Protein AF-A0A6I2FZ65-F1 (afdb_monomer)

Secondary structure (DSSP, 8-state):
-EEEEEEGGGTEEEEEEHHHHHHHHHHHHHHHGGG--SHHHHHHHHIIIIITTTTTTS----BGGGS---S-HHHHHHHHHHHHHHHTTTTGGG-SSPPP-HHHHHHHHHHHHH------TT-TT--TTSPPPGGGGPBPTTT-SB--TT--TTT-TTTS-TT--EEEEEEEEEEETTEEEEEEEEEE-HHHHHHHH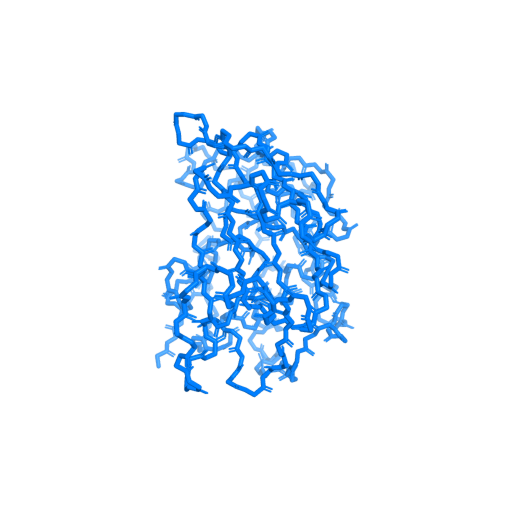HHTT----TT-S--EEEEPGGGHHHHHHHHTS---TTSEEEEEEEE-

Foldseek 3Di:
DAEWEAAVVVPDIFTDRLLLQLLVLLLLLLLQLVPQDALLSLLVSLCSFPPSDDVCVRHDHYYPQLRQDQPPPVNLVSSLSSLVCSLVVRQVVLAPDDRDDVVSSVVVSVVSVPHDHDHDDPRPSDHSNDHDQVQQSDADPRRRGGLHPPGGSRFDCSNGDPPFDKFKKKKWWDDDPNRTNDIDIDTDHPVLLVVLCVVVVPDDPVPDLWDKDWDALVCQVVSCVSRVHDHDSNTGIIMIMTGD

Mean predicted aligned error: 5.51 Å

Structure (mmCIF, N/CA/C/O backbone):
data_AF-A0A6I2FZ65-F1
#
_entry.id   AF-A0A6I2FZ65-F1
#
loop_
_atom_site.group_PDB
_atom_site.id
_atom_site.type_symbol
_atom_site.label_atom_id
_atom_site.label_alt_id
_atom_site.label_comp_id
_atom_site.label_asym_id
_atom_site.label_entity_id
_atom_site.label_seq_id
_atom_site.pdbx_PDB_ins_code
_atom_site.Cartn_x
_atom_site.Cartn_y
_atom_site.Cartn_z
_atom_site.occupancy
_atom_site.B_iso_or_equiv
_atom_site.auth_seq_id
_atom_site.auth_comp_id
_atom_site.auth_asym_id
_atom_site.auth_atom_id
_atom_site.pdbx_PDB_model_num
ATOM 1 N N . MET A 1 1 ? -11.161 12.984 -14.586 1.00 75.44 1 MET A N 1
ATOM 2 C CA . MET A 1 1 ? -9.830 13.315 -14.031 1.00 75.44 1 MET A CA 1
ATOM 3 C C . MET A 1 1 ? -9.005 12.040 -13.982 1.00 75.44 1 MET A C 1
ATOM 5 O O . MET A 1 1 ? -9.598 10.962 -13.969 1.00 75.44 1 MET A O 1
ATOM 9 N N . GLY A 1 2 ? -7.684 12.153 -14.092 1.00 82.88 2 GLY A N 1
ATOM 10 C CA . GLY A 1 2 ? -6.774 11.010 -14.082 1.00 82.88 2 GLY A CA 1
ATOM 11 C C . GLY A 1 2 ? -5.322 11.436 -14.224 1.00 82.88 2 GLY A C 1
ATOM 12 O O . GLY A 1 2 ? -5.035 12.627 -14.338 1.00 82.88 2 GLY A O 1
ATOM 13 N N . ASN A 1 3 ? -4.444 10.446 -14.278 1.00 88.19 3 ASN A N 1
ATOM 14 C CA . ASN A 1 3 ? -3.009 10.584 -14.097 1.00 88.19 3 ASN A CA 1
ATOM 15 C C . ASN A 1 3 ? -2.261 10.037 -15.294 1.00 88.19 3 ASN A C 1
ATOM 17 O O . ASN A 1 3 ? -2.776 9.219 -16.061 1.00 88.19 3 ASN A O 1
ATOM 21 N N . LYS A 1 4 ? -1.019 10.487 -15.433 1.00 91.25 4 LYS A N 1
ATOM 22 C CA . LYS A 1 4 ? -0.096 9.970 -16.430 1.00 91.25 4 LYS A CA 1
ATOM 23 C C . LYS A 1 4 ? 1.052 9.282 -15.726 1.00 91.25 4 LYS A C 1
ATOM 25 O O . LYS A 1 4 ? 1.700 9.882 -14.879 1.00 91.25 4 LYS A O 1
ATOM 30 N N . PHE A 1 5 ? 1.298 8.050 -16.129 1.00 94.19 5 PHE A N 1
ATOM 31 C CA . PHE A 1 5 ? 2.513 7.333 -15.800 1.00 94.19 5 PHE A CA 1
ATOM 32 C C . PHE A 1 5 ? 3.465 7.504 -16.973 1.00 94.19 5 PHE A C 1
ATOM 34 O O . PHE A 1 5 ? 3.076 7.238 -18.112 1.00 94.19 5 PHE A O 1
ATOM 41 N N . GLY A 1 6 ? 4.654 8.025 -16.709 1.00 95.00 6 GLY A N 1
ATOM 42 C CA . GLY A 1 6 ? 5.620 8.410 -17.732 1.00 95.00 6 GLY A CA 1
ATOM 43 C C . GLY A 1 6 ? 6.745 7.399 -17.902 1.00 95.00 6 GLY A C 1
ATOM 44 O O . GLY A 1 6 ? 7.007 6.580 -17.026 1.00 95.00 6 GLY A O 1
ATOM 45 N N . ALA A 1 7 ? 7.407 7.490 -19.045 1.00 95.94 7 ALA A N 1
ATOM 46 C CA . ALA A 1 7 ? 8.757 6.999 -19.266 1.00 95.94 7 ALA A CA 1
ATOM 47 C C . ALA A 1 7 ? 9.445 8.017 -20.184 1.00 95.94 7 ALA A C 1
ATOM 49 O O . ALA A 1 7 ? 9.494 7.855 -21.412 1.00 95.94 7 ALA A O 1
ATOM 50 N N . ARG A 1 8 ? 9.870 9.139 -19.598 1.00 93.75 8 ARG A N 1
ATOM 51 C CA . ARG A 1 8 ? 10.443 10.294 -20.304 1.00 93.75 8 ARG A CA 1
ATOM 52 C C . ARG A 1 8 ? 11.612 9.912 -21.200 1.00 93.75 8 ARG A C 1
ATOM 54 O O . ARG A 1 8 ? 11.677 10.425 -22.316 1.00 93.75 8 ARG A O 1
ATOM 61 N N . ALA A 1 9 ? 12.478 8.994 -20.769 1.00 91.94 9 ALA A N 1
ATOM 62 C CA . ALA A 1 9 ? 13.621 8.529 -21.558 1.00 91.94 9 ALA A CA 1
ATOM 63 C C . ALA A 1 9 ? 13.229 7.935 -22.920 1.00 91.94 9 ALA A C 1
ATOM 65 O O . ALA A 1 9 ? 14.019 7.993 -23.861 1.00 91.94 9 ALA A O 1
ATOM 66 N N . ILE A 1 10 ? 12.009 7.402 -23.049 1.00 95.00 10 ILE A N 1
ATOM 67 C CA . ILE A 1 10 ? 11.483 6.843 -24.305 1.00 95.00 10 ILE A CA 1
ATOM 68 C C . ILE A 1 10 ? 10.309 7.655 -24.876 1.00 95.00 10 ILE A C 1
ATOM 70 O O . ILE A 1 10 ? 9.679 7.232 -25.843 1.00 95.00 10 ILE A O 1
ATOM 74 N N . GLY A 1 11 ? 10.001 8.820 -24.293 1.00 95.19 11 GLY A N 1
ATOM 75 C CA . GLY A 1 11 ? 8.918 9.700 -24.741 1.00 95.19 11 GLY A CA 1
ATOM 76 C C . GLY A 1 11 ? 7.517 9.084 -24.641 1.00 95.19 11 GLY A C 1
ATOM 77 O O . GLY A 1 11 ? 6.621 9.494 -25.380 1.00 95.19 11 GLY A O 1
ATOM 78 N N . ALA A 1 12 ? 7.321 8.099 -23.760 1.00 96.44 12 ALA A N 1
ATOM 79 C CA . ALA A 1 12 ? 6.055 7.386 -23.607 1.00 96.44 12 ALA A CA 1
ATOM 80 C C . ALA A 1 12 ? 5.291 7.841 -22.357 1.00 96.44 12 ALA A C 1
ATOM 82 O O . ALA A 1 12 ? 5.872 8.290 -21.368 1.00 96.44 12 ALA A O 1
ATOM 83 N N . SER A 1 13 ? 3.963 7.721 -22.401 1.00 96.56 13 SER A N 1
ATOM 84 C CA . SER A 1 13 ? 3.122 7.866 -21.214 1.00 96.56 13 SER A CA 1
ATOM 85 C C . SER A 1 13 ? 1.835 7.063 -21.350 1.00 96.56 13 SER A C 1
ATOM 87 O O . SER A 1 13 ? 1.315 6.898 -22.456 1.00 96.56 13 SER A O 1
ATOM 89 N N . VAL A 1 14 ? 1.304 6.605 -20.222 1.00 96.94 14 VAL A N 1
ATOM 90 C CA . VAL A 1 14 ? 0.040 5.872 -20.136 1.00 96.94 14 VAL A CA 1
ATOM 91 C C . VAL A 1 14 ? -0.907 6.617 -19.211 1.00 96.94 14 VAL A C 1
ATOM 93 O O . VAL A 1 14 ? -0.529 7.038 -18.118 1.00 96.94 14 VAL A O 1
ATOM 96 N N . TYR A 1 15 ? -2.148 6.784 -19.658 1.00 94.50 15 TYR A N 1
ATOM 97 C CA . TYR A 1 15 ? -3.193 7.421 -18.871 1.00 94.50 15 TYR A CA 1
ATOM 98 C C . TYR A 1 15 ? -3.966 6.401 -18.028 1.00 94.50 15 TYR A C 1
ATOM 100 O O . TYR A 1 15 ? -4.357 5.337 -18.516 1.00 94.50 15 TYR A O 1
ATOM 108 N N . PHE A 1 16 ? -4.250 6.779 -16.785 1.00 92.31 16 PHE A N 1
ATOM 109 C CA . PHE A 1 16 ? -5.167 6.085 -15.887 1.00 92.31 16 PHE A CA 1
ATOM 110 C C . PHE A 1 16 ? -6.186 7.091 -15.346 1.00 92.31 16 PHE A C 1
ATOM 112 O O . PHE A 1 16 ? -5.831 8.220 -15.028 1.00 92.31 16 PHE A O 1
ATOM 119 N N . SER A 1 17 ? -7.457 6.711 -15.212 1.00 91.12 17 SER A N 1
ATOM 120 C CA . SER A 1 17 ? -8.393 7.497 -14.390 1.00 91.12 17 SER A CA 1
ATOM 121 C C . SER A 1 17 ? -7.982 7.427 -12.914 1.00 91.12 17 SER A C 1
ATOM 123 O O . SER A 1 17 ? -7.265 6.503 -12.548 1.00 91.12 17 SER A O 1
ATOM 125 N N . ASN A 1 18 ? -8.470 8.320 -12.044 1.00 87.50 18 ASN A N 1
ATOM 126 C CA . ASN A 1 18 ? -8.149 8.242 -10.606 1.00 87.50 18 ASN A CA 1
ATOM 127 C C . ASN A 1 18 ? -8.459 6.853 -10.017 1.00 87.50 18 ASN A C 1
ATOM 129 O O . ASN A 1 18 ? -7.616 6.249 -9.364 1.00 87.50 18 ASN A O 1
ATOM 133 N N . GLY A 1 19 ? -9.637 6.299 -10.329 1.00 87.44 19 GLY A N 1
ATOM 134 C CA . GLY A 1 19 ? -9.988 4.935 -9.923 1.00 87.44 19 GLY A CA 1
ATOM 135 C C . GLY A 1 19 ? -9.087 3.873 -10.562 1.00 87.44 19 GLY A C 1
ATOM 136 O O . GLY A 1 19 ? -8.688 2.932 -9.894 1.00 87.44 19 GLY A O 1
ATOM 137 N N . GLY A 1 20 ? -8.699 4.038 -11.832 1.00 91.12 20 GLY A N 1
ATOM 138 C CA . GLY A 1 20 ? -7.729 3.148 -12.480 1.00 91.12 20 GLY A CA 1
ATOM 139 C C . GLY A 1 20 ? -6.337 3.209 -11.844 1.00 91.12 20 GLY A C 1
ATOM 140 O O . GLY A 1 20 ? -5.645 2.199 -11.795 1.00 91.12 20 GLY A O 1
ATOM 141 N N . THR A 1 21 ? -5.937 4.372 -11.338 1.00 91.38 21 THR A N 1
ATOM 142 C CA . THR A 1 21 ? -4.699 4.565 -10.584 1.00 91.38 21 THR A CA 1
ATOM 143 C C . THR A 1 21 ? -4.753 3.838 -9.243 1.00 91.38 21 THR A C 1
ATOM 145 O O . THR A 1 21 ? -3.809 3.126 -8.918 1.00 91.38 21 THR A O 1
ATOM 148 N N . GLU A 1 22 ? -5.868 3.914 -8.511 1.00 90.00 22 GLU A N 1
ATOM 149 C CA . GLU A 1 22 ? -6.041 3.110 -7.291 1.00 90.00 22 GLU A CA 1
ATOM 150 C C . GLU A 1 22 ? -5.996 1.609 -7.580 1.00 90.00 22 GLU A C 1
ATOM 152 O O . GLU A 1 22 ? -5.263 0.876 -6.918 1.00 90.00 22 GLU A O 1
ATOM 157 N N . VAL A 1 23 ? -6.684 1.166 -8.638 1.00 92.44 23 VAL A N 1
ATOM 158 C CA . VAL A 1 23 ? -6.628 -0.226 -9.104 1.00 92.44 23 VAL A CA 1
ATOM 159 C C . VAL A 1 23 ? -5.190 -0.640 -9.417 1.00 92.44 23 VAL A C 1
ATOM 161 O O . VAL A 1 23 ? -4.766 -1.712 -8.993 1.00 92.44 23 VAL A O 1
ATOM 164 N N . PHE A 1 24 ? -4.430 0.194 -10.138 1.00 94.56 24 PHE A N 1
ATOM 165 C CA . PHE A 1 24 ? -3.027 -0.071 -10.457 1.00 94.56 24 PHE A CA 1
ATOM 166 C C . PHE A 1 24 ? -2.218 -0.332 -9.187 1.00 94.56 24 PHE A C 1
ATOM 168 O O . PHE A 1 24 ? -1.538 -1.352 -9.087 1.00 94.56 24 PHE A O 1
ATOM 175 N N . PHE A 1 25 ? -2.319 0.540 -8.190 1.00 94.62 25 PHE A N 1
ATOM 176 C CA . PHE A 1 25 ? -1.538 0.370 -6.975 1.00 94.62 25 PHE A CA 1
ATOM 177 C C . PHE A 1 25 ? -2.007 -0.804 -6.107 1.00 94.62 25 PHE A C 1
ATOM 179 O O . PHE A 1 25 ? -1.160 -1.531 -5.585 1.00 94.62 25 PHE A O 1
ATOM 186 N N . ASP A 1 26 ? -3.318 -1.053 -6.016 1.00 94.94 26 ASP A N 1
ATOM 187 C CA . ASP A 1 26 ? -3.887 -2.214 -5.319 1.00 94.94 26 ASP A CA 1
ATOM 188 C C . ASP A 1 26 ? -3.320 -3.529 -5.882 1.00 94.94 26 ASP A C 1
ATOM 190 O O . ASP A 1 26 ? -2.784 -4.362 -5.141 1.00 94.94 26 ASP A O 1
ATOM 194 N N . VAL A 1 27 ? -3.376 -3.707 -7.208 1.00 96.81 27 VAL A N 1
ATOM 195 C CA . VAL A 1 27 ? -2.919 -4.952 -7.843 1.00 96.81 27 VAL A CA 1
ATOM 196 C C . VAL A 1 27 ? -1.400 -5.101 -7.806 1.00 96.81 27 VAL A C 1
ATOM 198 O O . VAL A 1 27 ? -0.902 -6.224 -7.724 1.00 96.81 27 VAL A O 1
ATOM 201 N N . MET A 1 28 ? -0.655 -3.994 -7.834 1.00 97.44 28 MET A N 1
ATOM 202 C CA . MET A 1 28 ? 0.806 -4.021 -7.762 1.00 97.44 28 MET A CA 1
ATOM 203 C C . MET A 1 28 ? 1.311 -4.309 -6.346 1.00 97.44 28 MET A C 1
ATOM 205 O O . MET A 1 28 ? 2.262 -5.080 -6.197 1.00 97.44 28 MET A O 1
ATOM 209 N N . ALA A 1 29 ? 0.639 -3.795 -5.310 1.00 97.12 29 ALA A N 1
ATOM 210 C CA . ALA A 1 29 ? 0.908 -4.168 -3.923 1.00 97.12 29 ALA A CA 1
ATOM 211 C C . ALA A 1 29 ? 0.671 -5.674 -3.700 1.00 97.12 29 ALA A C 1
ATOM 213 O O . ALA A 1 29 ? 1.571 -6.386 -3.249 1.00 97.12 29 ALA A O 1
ATOM 214 N N . LEU A 1 30 ? -0.493 -6.189 -4.122 1.00 98.19 30 LEU A N 1
ATOM 215 C CA . LEU A 1 30 ? -0.834 -7.619 -4.046 1.00 98.19 30 LEU A CA 1
ATOM 216 C C . LEU A 1 30 ? 0.168 -8.509 -4.793 1.00 98.19 30 LEU A C 1
ATOM 218 O O . LEU A 1 30 ? 0.598 -9.553 -4.292 1.00 98.19 30 LEU A O 1
ATOM 222 N N . ALA A 1 31 ? 0.554 -8.102 -6.001 1.00 98.31 31 ALA A N 1
ATOM 223 C CA . ALA A 1 31 ? 1.485 -8.853 -6.826 1.00 98.31 31 ALA A CA 1
ATOM 224 C C . ALA A 1 31 ? 2.912 -8.841 -6.257 1.00 98.31 31 ALA A C 1
ATOM 226 O O . ALA A 1 31 ? 3.607 -9.862 -6.340 1.00 98.31 31 ALA A O 1
ATOM 227 N N . GLY A 1 32 ? 3.346 -7.707 -5.704 1.00 98.44 32 GLY A N 1
ATOM 228 C CA . GLY A 1 32 ? 4.726 -7.451 -5.306 1.00 98.44 32 GLY A CA 1
ATOM 229 C C . GLY A 1 32 ? 5.082 -7.946 -3.907 1.00 98.44 32 GLY A C 1
ATOM 230 O O . GLY A 1 32 ? 6.137 -8.563 -3.744 1.00 98.44 32 GLY A O 1
ATOM 231 N N . THR A 1 33 ? 4.213 -7.751 -2.907 1.00 98.44 33 THR A N 1
ATOM 232 C CA . THR A 1 33 ? 4.529 -8.083 -1.502 1.00 98.44 33 THR A CA 1
ATOM 233 C C . THR A 1 33 ? 5.057 -9.513 -1.315 1.00 98.44 33 THR A C 1
ATOM 235 O O . THR A 1 33 ? 6.109 -9.676 -0.693 1.00 98.44 33 THR A O 1
ATOM 238 N N . PRO A 1 34 ? 4.445 -10.568 -1.893 1.00 98.19 34 PRO A N 1
ATOM 239 C CA . PRO A 1 34 ? 4.908 -11.937 -1.665 1.00 98.19 34 PRO A CA 1
ATOM 240 C C . PRO A 1 34 ? 6.319 -12.223 -2.188 1.00 98.19 34 PRO A C 1
ATOM 242 O O . PRO A 1 34 ? 6.935 -13.196 -1.750 1.00 98.19 34 PRO A O 1
ATOM 245 N N . ILE A 1 35 ? 6.840 -11.414 -3.116 1.00 98.38 35 ILE A N 1
ATOM 246 C CA . ILE A 1 35 ? 8.118 -11.652 -3.802 1.00 98.38 35 ILE A CA 1
ATOM 247 C C . ILE A 1 35 ? 9.197 -10.606 -3.505 1.00 98.38 35 ILE A C 1
ATOM 249 O O . ILE A 1 35 ? 10.330 -10.818 -3.924 1.00 98.38 35 ILE A O 1
ATOM 253 N N . ALA A 1 36 ? 8.881 -9.525 -2.787 1.00 98.31 36 ALA A N 1
ATOM 254 C CA . ALA A 1 36 ? 9.855 -8.507 -2.397 1.00 98.31 36 ALA A CA 1
ATOM 255 C C . ALA A 1 36 ? 10.805 -9.034 -1.311 1.00 98.31 36 ALA A C 1
ATOM 257 O O . ALA A 1 36 ? 10.360 -9.549 -0.279 1.00 98.31 36 ALA A O 1
ATOM 258 N N . ARG A 1 37 ? 12.115 -8.958 -1.549 1.00 97.44 37 ARG A N 1
ATOM 259 C CA . ARG A 1 37 ? 13.163 -9.484 -0.660 1.00 97.44 37 ARG A CA 1
ATOM 260 C C . ARG A 1 37 ? 14.278 -8.483 -0.415 1.00 97.44 37 ARG A C 1
ATOM 262 O O . ARG A 1 37 ? 14.749 -8.406 0.717 1.00 97.44 37 ARG A O 1
ATOM 269 N N . THR A 1 38 ? 14.709 -7.753 -1.438 1.00 98.19 38 THR A N 1
ATOM 270 C CA . THR A 1 38 ? 15.757 -6.736 -1.282 1.00 98.19 38 THR A CA 1
ATOM 271 C C . THR A 1 38 ? 15.167 -5.417 -0.767 1.00 98.19 38 THR A C 1
ATOM 273 O O . THR A 1 38 ? 13.963 -5.197 -0.924 1.00 98.19 38 THR A O 1
ATOM 276 N N . PRO A 1 39 ? 15.985 -4.524 -0.177 1.00 97.88 39 PRO A N 1
ATOM 277 C CA . PRO A 1 39 ? 15.555 -3.172 0.187 1.00 97.88 39 PRO A CA 1
ATOM 278 C C . PRO A 1 39 ? 14.848 -2.442 -0.956 1.00 97.88 39 PRO A C 1
ATOM 280 O O . PRO A 1 39 ? 13.758 -1.911 -0.764 1.00 97.88 39 PRO A O 1
ATOM 283 N N . TRP A 1 40 ? 15.410 -2.512 -2.163 1.00 97.81 40 TRP A N 1
ATOM 284 C CA . TRP A 1 40 ? 14.847 -1.847 -3.331 1.00 97.81 40 TRP A CA 1
ATOM 285 C C . TRP A 1 40 ? 13.478 -2.411 -3.719 1.00 97.81 40 TRP A C 1
ATOM 287 O O . TRP A 1 40 ? 12.520 -1.669 -3.927 1.00 97.81 40 TRP A O 1
ATOM 297 N N . GLU A 1 41 ? 13.353 -3.741 -3.753 1.00 98.56 41 GLU A N 1
ATOM 298 C CA . GLU A 1 41 ? 12.083 -4.410 -4.047 1.00 98.56 41 GLU A CA 1
ATOM 299 C C . GLU A 1 41 ? 11.015 -4.076 -2.996 1.00 98.56 41 GLU A C 1
ATOM 301 O O . GLU A 1 41 ? 9.844 -3.895 -3.327 1.00 98.56 41 GLU A O 1
ATOM 306 N N . GLN A 1 42 ? 11.416 -3.996 -1.725 1.00 98.25 42 GLN A N 1
ATOM 307 C CA . GLN A 1 42 ? 10.541 -3.624 -0.618 1.00 98.25 42 GLN A CA 1
ATOM 308 C C . GLN A 1 42 ? 10.058 -2.181 -0.748 1.00 98.25 42 GLN A C 1
ATOM 310 O O . GLN A 1 42 ? 8.857 -1.955 -0.643 1.00 98.25 42 GLN A O 1
ATOM 315 N N . HIS A 1 43 ? 10.952 -1.233 -1.038 1.00 97.06 43 HIS A N 1
ATOM 316 C CA . HIS A 1 43 ? 10.5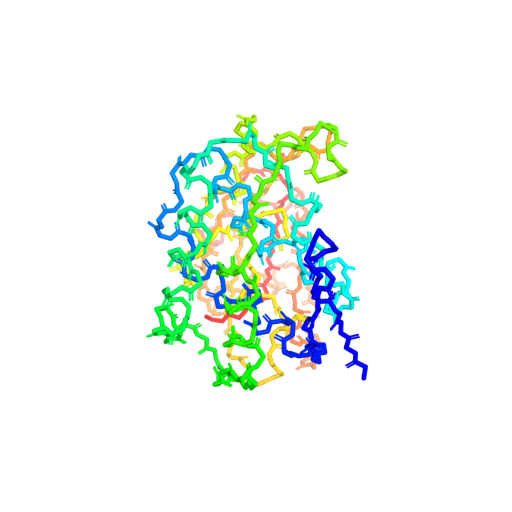85 0.166 -1.269 1.00 97.06 43 HIS A CA 1
ATOM 317 C C . HIS A 1 43 ? 9.661 0.344 -2.468 1.00 97.06 43 HIS A C 1
ATOM 319 O O . HIS A 1 43 ? 8.670 1.053 -2.344 1.00 97.06 43 HIS A O 1
ATOM 325 N N . LEU A 1 44 ? 9.895 -0.355 -3.586 1.00 97.19 44 LEU A N 1
ATOM 326 C CA . LEU A 1 44 ? 8.979 -0.293 -4.729 1.00 97.19 44 LEU A CA 1
ATOM 327 C C . LEU A 1 44 ? 7.566 -0.758 -4.343 1.00 97.19 44 LEU A C 1
ATOM 329 O O . LEU A 1 44 ? 6.569 -0.148 -4.725 1.00 97.19 44 LEU A O 1
ATOM 333 N N . VAL A 1 45 ? 7.456 -1.841 -3.571 1.00 97.75 45 VAL A N 1
ATOM 334 C CA . VAL A 1 45 ? 6.147 -2.333 -3.124 1.00 97.75 45 VAL A CA 1
ATOM 335 C C . VAL A 1 45 ? 5.527 -1.412 -2.075 1.00 97.75 45 VAL A C 1
ATOM 337 O O . VAL A 1 45 ? 4.321 -1.177 -2.129 1.00 97.75 45 VAL A O 1
ATOM 340 N N . LEU A 1 46 ? 6.319 -0.856 -1.155 1.00 95.75 46 LEU A N 1
ATOM 341 C CA . LEU A 1 46 ? 5.861 0.159 -0.203 1.00 95.75 46 LEU A CA 1
ATOM 342 C C . LEU A 1 46 ? 5.372 1.419 -0.918 1.00 95.75 46 LEU A C 1
ATOM 344 O O . LEU A 1 46 ? 4.341 1.966 -0.542 1.00 95.75 46 LEU A O 1
ATOM 348 N N . TYR A 1 47 ? 6.024 1.823 -2.007 1.00 94.19 47 TYR A N 1
ATOM 349 C CA . TYR A 1 47 ? 5.562 2.916 -2.852 1.00 94.19 47 TYR A CA 1
ATOM 350 C C . TYR A 1 47 ? 4.152 2.638 -3.395 1.00 94.19 47 TYR A C 1
ATOM 352 O O . TYR A 1 47 ? 3.292 3.515 -3.352 1.00 94.19 47 TYR A O 1
ATOM 360 N N . PHE A 1 48 ? 3.861 1.403 -3.818 1.00 94.69 48 PHE A N 1
ATOM 361 C CA . PHE A 1 48 ? 2.497 1.014 -4.195 1.00 94.69 48 PHE A CA 1
ATOM 362 C C . PHE A 1 48 ? 1.535 0.940 -2.997 1.00 94.69 48 PHE A C 1
ATOM 364 O O . PHE A 1 48 ? 0.342 1.189 -3.163 1.00 94.69 48 PHE A O 1
ATOM 371 N N . CYS A 1 49 ? 2.021 0.627 -1.794 1.00 93.44 49 CYS A N 1
ATOM 372 C CA . CYS A 1 49 ? 1.203 0.577 -0.578 1.00 93.44 49 CYS A CA 1
ATOM 373 C C . CYS A 1 49 ? 0.807 1.975 -0.067 1.00 93.44 49 CYS A C 1
ATOM 375 O O . CYS A 1 49 ? -0.350 2.183 0.293 1.00 93.44 49 CYS A O 1
ATOM 377 N N . ASP A 1 50 ? 1.729 2.936 -0.085 1.00 85.69 50 ASP A N 1
ATOM 378 C CA . ASP A 1 50 ? 1.560 4.242 0.561 1.00 85.69 50 ASP A CA 1
ATOM 379 C C . ASP A 1 50 ? 1.475 5.397 -0.435 1.00 85.69 50 ASP A C 1
ATOM 381 O O . ASP A 1 50 ? 0.482 6.122 -0.493 1.00 85.69 50 ASP A O 1
ATOM 385 N N . PHE A 1 51 ? 2.530 5.587 -1.221 1.00 71.25 51 PHE A N 1
ATOM 386 C CA . PHE A 1 51 ? 2.790 6.870 -1.871 1.00 71.25 51 PHE A CA 1
ATOM 387 C C . PHE A 1 51 ? 2.089 7.028 -3.211 1.00 71.25 51 PHE A C 1
ATOM 389 O O . PHE A 1 51 ? 1.629 8.119 -3.526 1.00 71.25 51 PHE A O 1
ATOM 396 N N . GLY A 1 52 ? 1.945 5.945 -3.970 1.00 58.22 52 GLY A N 1
ATOM 397 C CA . GLY A 1 52 ? 1.378 6.004 -5.308 1.00 58.22 52 GLY A CA 1
ATOM 398 C C . GLY A 1 52 ? -0.057 6.541 -5.351 1.00 58.22 52 GLY A C 1
ATOM 399 O O . GLY A 1 52 ? -0.413 7.279 -6.261 1.00 58.22 52 GLY A O 1
ATOM 400 N N . GLY A 1 53 ? -0.888 6.203 -4.360 1.00 56.12 53 GLY A N 1
ATOM 401 C CA . GLY A 1 53 ? -2.322 6.524 -4.379 1.00 56.12 53 GLY A CA 1
ATOM 402 C C . GLY A 1 53 ? -2.813 7.396 -3.227 1.00 56.12 53 GLY A C 1
ATOM 403 O O . GLY A 1 53 ? -3.716 8.196 -3.428 1.00 56.12 53 GLY A O 1
ATOM 404 N N . ARG A 1 54 ? -2.246 7.304 -2.014 1.00 69.00 54 ARG A N 1
ATOM 405 C CA . ARG A 1 54 ? -2.934 7.834 -0.816 1.00 69.00 54 ARG A CA 1
ATOM 406 C C . ARG A 1 54 ? -2.690 9.301 -0.531 1.00 69.00 54 ARG A C 1
ATOM 408 O O . ARG A 1 54 ? -3.636 9.985 -0.147 1.00 69.00 54 ARG A O 1
ATOM 415 N N . GLN A 1 55 ? -1.470 9.799 -0.737 1.00 63.69 55 GLN A N 1
ATOM 416 C CA . GLN A 1 55 ? -1.191 11.226 -0.534 1.00 63.69 55 GLN A CA 1
ATOM 417 C C . GLN A 1 55 ? -1.866 12.095 -1.614 1.00 63.69 55 GLN A C 1
ATOM 419 O O . GLN A 1 55 ? -2.366 13.172 -1.292 1.00 63.69 55 GLN A O 1
ATOM 424 N N . GLY A 1 56 ? -2.000 11.580 -2.844 1.00 59.56 56 GLY A N 1
ATOM 425 C CA . GLY A 1 56 ? -2.721 12.228 -3.948 1.00 59.56 56 GLY A CA 1
ATOM 426 C C . GLY A 1 56 ? -4.182 11.790 -4.148 1.00 59.56 56 GLY A C 1
ATOM 427 O O . GLY A 1 56 ? -4.878 12.343 -4.988 1.00 59.56 56 GLY A O 1
ATOM 428 N N . ARG A 1 57 ? -4.699 10.784 -3.429 1.00 62.00 57 ARG A N 1
ATOM 429 C CA . ARG A 1 57 ? -6.022 10.154 -3.695 1.00 62.00 57 ARG A CA 1
ATOM 430 C C . ARG A 1 57 ? -6.222 9.758 -5.165 1.00 62.00 57 ARG A C 1
ATOM 432 O O . ARG A 1 57 ? -7.236 10.089 -5.795 1.00 62.00 57 ARG A O 1
ATOM 439 N N . GLY A 1 58 ? -5.201 9.129 -5.732 1.00 57.78 58 GLY A N 1
ATOM 440 C CA . GLY A 1 58 ? -5.164 8.783 -7.142 1.00 57.78 58 GLY A CA 1
ATOM 441 C C . GLY A 1 58 ? -5.153 10.017 -8.043 1.00 57.78 58 GLY A C 1
ATOM 442 O O . GLY A 1 58 ? -5.812 9.991 -9.079 1.00 57.78 58 GLY A O 1
ATOM 443 N N . THR A 1 59 ? -4.464 11.101 -7.664 1.00 60.28 59 THR A N 1
ATOM 444 C CA . THR A 1 59 ? -4.119 12.234 -8.556 1.00 60.28 59 THR A CA 1
ATOM 445 C C . THR A 1 59 ? -2.660 12.235 -8.999 1.00 60.28 59 THR A C 1
ATOM 447 O O . THR A 1 59 ? -2.247 13.119 -9.750 1.00 60.28 59 THR A O 1
ATOM 450 N N . ASP A 1 60 ? -1.892 11.241 -8.555 1.00 73.56 60 ASP A N 1
ATOM 451 C CA . ASP A 1 60 ? -0.453 11.213 -8.748 1.00 73.56 60 ASP A CA 1
ATOM 452 C C . ASP A 1 60 ? -0.086 9.975 -9.569 1.00 73.56 60 ASP A C 1
ATOM 454 O O . ASP A 1 60 ? -0.355 8.830 -9.206 1.00 73.56 60 ASP A O 1
ATOM 458 N N . GLY A 1 61 ? 0.468 10.226 -10.751 1.00 84.94 61 GLY A N 1
ATOM 459 C CA . GLY A 1 61 ? 1.250 9.232 -11.474 1.00 84.94 61 GLY A CA 1
ATOM 460 C C . GLY A 1 61 ? 2.727 9.428 -11.155 1.00 84.94 61 GLY A C 1
ATOM 461 O O . GLY A 1 61 ? 3.100 10.361 -10.447 1.00 84.94 61 GLY A O 1
ATOM 462 N N . PHE A 1 62 ? 3.575 8.577 -11.715 1.00 90.06 62 PHE A N 1
ATOM 463 C CA . PHE A 1 62 ? 5.023 8.746 -11.636 1.00 90.06 62 PHE A CA 1
ATOM 464 C C . PHE A 1 62 ? 5.668 8.474 -12.986 1.00 90.06 62 PHE A C 1
ATOM 466 O O . PHE A 1 62 ? 5.095 7.794 -13.846 1.00 90.06 62 PHE A O 1
ATOM 473 N N . ASP A 1 63 ? 6.869 9.003 -13.168 1.00 93.12 63 ASP A N 1
ATOM 474 C CA . ASP A 1 63 ? 7.716 8.671 -14.305 1.00 93.12 63 ASP A CA 1
ATOM 475 C C . ASP A 1 63 ? 8.632 7.489 -13.952 1.00 93.12 63 ASP A C 1
ATOM 477 O O . ASP A 1 63 ? 9.197 7.440 -12.860 1.00 93.12 63 ASP A O 1
ATOM 481 N N . LEU A 1 64 ? 8.812 6.524 -14.860 1.00 95.44 64 LEU A N 1
ATOM 482 C CA . LEU A 1 64 ? 9.776 5.435 -14.667 1.00 95.44 64 LEU A CA 1
ATOM 483 C C . LEU A 1 64 ? 11.197 5.971 -14.462 1.00 95.44 64 LEU A C 1
ATOM 485 O O . LEU A 1 64 ? 11.989 5.327 -13.780 1.00 95.44 64 LEU A O 1
ATOM 489 N N . ASP A 1 65 ? 11.499 7.154 -14.997 1.00 93.12 65 ASP A N 1
ATOM 490 C CA . ASP A 1 65 ? 12.769 7.853 -14.802 1.00 93.12 65 ASP A CA 1
ATOM 491 C C . ASP A 1 65 ? 12.955 8.441 -13.387 1.00 93.12 65 ASP A C 1
ATOM 493 O O . ASP A 1 65 ? 14.057 8.854 -13.039 1.00 93.12 65 ASP A O 1
ATOM 497 N N . GLU A 1 66 ? 11.903 8.507 -12.566 1.00 92.25 66 GLU A N 1
ATOM 498 C CA . GLU A 1 66 ? 11.964 9.044 -11.194 1.00 92.25 66 GLU A CA 1
ATOM 499 C C . GLU A 1 66 ? 12.259 7.970 -10.143 1.00 92.25 66 GLU A C 1
ATOM 501 O O . GLU A 1 66 ? 12.680 8.291 -9.025 1.00 92.25 66 GLU A O 1
ATOM 506 N N . ILE A 1 67 ? 12.060 6.699 -10.500 1.00 94.88 67 ILE A N 1
ATOM 507 C CA . ILE A 1 67 ? 12.351 5.569 -9.622 1.00 94.88 67 ILE A CA 1
ATOM 508 C C . ILE A 1 67 ? 13.855 5.568 -9.288 1.00 94.88 67 ILE A C 1
ATOM 510 O O . ILE A 1 67 ? 14.664 5.716 -10.206 1.00 94.88 67 ILE A O 1
ATOM 514 N N . PRO A 1 68 ? 14.256 5.372 -8.013 1.00 95.69 68 PRO A N 1
ATOM 515 C CA . PRO A 1 68 ? 15.662 5.306 -7.598 1.00 95.69 68 PRO A CA 1
ATOM 516 C C . PRO A 1 68 ? 16.365 4.031 -8.098 1.00 95.69 68 PRO A C 1
ATOM 518 O O . PRO A 1 68 ? 16.711 3.139 -7.326 1.00 95.69 68 PRO A O 1
ATOM 521 N N . TRP A 1 69 ? 16.538 3.889 -9.409 1.00 96.38 69 TRP A N 1
ATOM 522 C CA . TRP A 1 69 ? 17.287 2.786 -10.003 1.00 96.38 69 TRP A CA 1
ATOM 523 C C . TRP A 1 69 ? 18.749 2.859 -9.561 1.00 96.38 69 TRP A C 1
ATOM 525 O O . TRP A 1 69 ? 19.380 3.910 -9.677 1.00 96.38 69 TRP A O 1
ATOM 535 N N . THR A 1 70 ? 19.316 1.741 -9.112 1.00 94.12 70 THR A N 1
ATOM 536 C CA . THR A 1 70 ? 20.743 1.670 -8.748 1.00 94.12 70 THR A CA 1
ATOM 537 C C . THR A 1 70 ? 21.617 1.207 -9.914 1.00 94.12 70 THR A C 1
ATOM 539 O O . THR A 1 70 ? 22.842 1.311 -9.873 1.00 94.12 70 THR A O 1
ATOM 542 N N . GLY A 1 71 ? 20.990 0.690 -10.975 1.00 89.31 71 GLY A N 1
ATOM 543 C CA . GLY A 1 71 ? 21.664 0.033 -12.094 1.00 89.31 71 GLY A CA 1
ATOM 544 C C . GLY A 1 71 ? 21.771 -1.487 -11.942 1.00 89.31 71 GLY A C 1
ATOM 545 O O . GLY A 1 71 ? 22.248 -2.156 -12.864 1.00 89.31 71 GLY A O 1
ATOM 546 N N . ASP A 1 72 ? 21.299 -2.060 -10.828 1.00 92.25 72 ASP A N 1
ATOM 547 C CA . ASP A 1 72 ? 21.146 -3.508 -10.705 1.00 92.25 72 ASP A CA 1
ATOM 548 C C . ASP A 1 72 ? 20.021 -4.009 -11.628 1.00 92.25 72 ASP A C 1
ATOM 550 O O . ASP A 1 72 ? 18.853 -3.630 -11.532 1.00 92.25 72 ASP A O 1
ATOM 554 N N . ARG A 1 73 ? 20.359 -4.939 -12.528 1.00 90.06 73 ARG A N 1
ATOM 555 C CA . ARG A 1 73 ? 19.390 -5.568 -13.441 1.00 90.06 73 ARG A CA 1
ATOM 556 C C . ARG A 1 73 ? 18.297 -6.357 -12.709 1.00 90.06 73 ARG A C 1
ATOM 558 O O . ARG A 1 73 ? 17.244 -6.617 -13.297 1.00 90.06 73 ARG A O 1
ATOM 565 N N . GLY A 1 74 ? 18.536 -6.751 -11.458 1.00 95.19 74 GLY A N 1
ATOM 566 C CA . GLY A 1 74 ? 17.551 -7.380 -10.584 1.00 95.19 74 GLY A CA 1
ATOM 567 C C . GLY A 1 74 ? 16.322 -6.503 -10.343 1.00 95.19 74 GLY A C 1
ATOM 568 O O . GLY A 1 74 ? 15.211 -7.026 -10.334 1.00 95.19 74 GLY A O 1
ATOM 569 N N . GLU A 1 75 ? 16.493 -5.184 -10.259 1.00 97.12 75 GLU A N 1
ATOM 570 C CA . GLU A 1 75 ? 15.422 -4.212 -9.991 1.00 97.12 75 GLU A CA 1
ATOM 571 C C . GLU A 1 75 ? 14.393 -4.184 -11.127 1.00 97.12 75 GLU A C 1
ATOM 573 O O . GLU A 1 75 ? 13.187 -4.346 -10.924 1.00 97.12 75 GLU A O 1
ATOM 578 N N . TYR A 1 76 ? 14.881 -4.075 -12.363 1.00 96.94 76 TYR A N 1
ATOM 579 C CA . TYR A 1 76 ? 14.037 -4.113 -13.556 1.00 96.94 76 TYR A CA 1
ATOM 580 C C . TYR A 1 76 ? 13.331 -5.461 -13.719 1.00 96.94 76 TYR A C 1
ATOM 582 O O . TYR A 1 76 ? 12.132 -5.539 -14.011 1.00 96.94 76 TYR A O 1
ATOM 590 N N . SER A 1 77 ? 14.076 -6.549 -13.499 1.00 97.56 77 SER A N 1
ATOM 591 C CA . SER A 1 77 ? 13.533 -7.908 -13.523 1.00 97.56 77 SER A CA 1
ATOM 592 C C . SER A 1 77 ? 12.431 -8.084 -12.475 1.00 97.56 77 SER A C 1
ATOM 594 O O . SER A 1 77 ? 11.397 -8.697 -12.748 1.00 97.56 77 SER A O 1
ATOM 596 N N . PHE A 1 78 ? 12.602 -7.496 -11.290 1.00 98.56 78 PHE A N 1
ATOM 597 C CA . PHE A 1 78 ? 11.582 -7.493 -10.255 1.00 98.56 78 PHE A CA 1
ATOM 598 C C . PHE A 1 78 ? 10.334 -6.729 -10.693 1.00 98.56 78 PHE A C 1
ATOM 600 O O . PHE A 1 78 ? 9.243 -7.296 -10.631 1.00 98.56 78 PHE A O 1
ATOM 607 N N . PHE A 1 79 ? 10.470 -5.490 -11.175 1.00 98.25 79 PHE A N 1
ATOM 608 C CA . PHE A 1 79 ? 9.311 -4.677 -11.552 1.00 98.25 79 PHE A CA 1
ATOM 609 C C . PHE A 1 79 ? 8.518 -5.340 -12.693 1.00 98.25 79 PHE A C 1
ATOM 611 O O . PHE A 1 79 ? 7.305 -5.543 -12.586 1.00 98.25 79 PHE A O 1
ATOM 618 N N . THR A 1 80 ? 9.198 -5.815 -13.738 1.00 98.12 80 THR A N 1
ATOM 619 C CA . THR A 1 80 ? 8.548 -6.559 -14.832 1.00 98.12 80 THR A CA 1
ATOM 620 C C . THR A 1 80 ? 7.892 -7.859 -14.350 1.00 98.12 80 THR A C 1
ATOM 622 O O . THR A 1 80 ? 6.777 -8.190 -14.766 1.00 98.12 80 THR A O 1
ATOM 625 N N . ARG A 1 81 ? 8.519 -8.598 -13.423 1.00 98.38 81 ARG A N 1
ATOM 626 C CA . ARG A 1 81 ? 7.923 -9.795 -12.805 1.00 98.38 81 ARG A CA 1
ATOM 627 C C . ARG A 1 81 ? 6.675 -9.455 -11.989 1.00 98.38 81 ARG A C 1
ATOM 629 O O . ARG A 1 81 ? 5.687 -10.183 -12.102 1.00 98.38 81 ARG A O 1
ATOM 636 N N . THR A 1 82 ? 6.697 -8.378 -11.210 1.00 98.62 82 THR A N 1
ATOM 637 C CA . THR A 1 82 ? 5.543 -7.880 -10.446 1.00 98.62 82 THR A CA 1
ATOM 638 C C . THR A 1 82 ? 4.400 -7.492 -11.382 1.00 98.62 82 THR A C 1
ATOM 640 O O . THR A 1 82 ? 3.281 -7.963 -11.193 1.00 98.62 82 THR A O 1
ATOM 643 N N . MET A 1 83 ? 4.687 -6.771 -12.470 1.00 98.06 83 MET A N 1
ATOM 644 C CA . MET A 1 83 ? 3.688 -6.415 -13.484 1.00 98.06 83 MET A CA 1
ATOM 645 C C . MET A 1 83 ? 3.039 -7.655 -14.120 1.00 98.06 83 MET A C 1
ATOM 647 O O . MET A 1 83 ? 1.818 -7.745 -14.243 1.00 98.06 83 MET A O 1
ATOM 651 N N . ARG A 1 84 ? 3.838 -8.674 -14.466 1.00 98.19 84 ARG A N 1
ATOM 652 C CA . ARG A 1 84 ? 3.315 -9.945 -15.000 1.00 98.19 84 ARG A CA 1
ATOM 653 C C . ARG A 1 84 ? 2.434 -10.686 -13.996 1.00 98.19 84 ARG A C 1
ATOM 655 O O . ARG A 1 84 ? 1.458 -11.310 -14.401 1.00 98.19 84 ARG A O 1
ATOM 662 N N . ARG A 1 85 ? 2.776 -10.653 -12.704 1.00 98.38 85 ARG A N 1
ATOM 663 C CA . ARG A 1 85 ? 1.945 -11.218 -11.626 1.00 98.38 85 ARG A CA 1
ATOM 664 C C . ARG A 1 85 ? 0.606 -10.481 -11.526 1.00 98.38 85 ARG A C 1
ATOM 666 O O . ARG A 1 85 ? -0.431 -11.138 -11.509 1.00 98.38 85 ARG A O 1
ATOM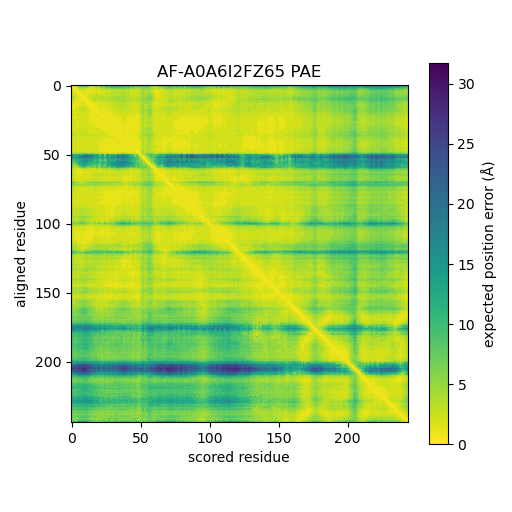 673 N N . ALA A 1 86 ? 0.619 -9.150 -11.572 1.00 97.69 86 ALA A N 1
ATOM 674 C CA . ALA A 1 86 ? -0.599 -8.342 -11.571 1.00 97.69 86 ALA A CA 1
ATOM 675 C C . ALA A 1 86 ? -1.502 -8.645 -12.783 1.00 97.69 86 ALA A C 1
ATOM 677 O O . ALA A 1 86 ? -2.698 -8.866 -12.610 1.00 97.69 86 ALA A O 1
ATOM 678 N N . LEU A 1 87 ? -0.940 -8.759 -13.994 1.00 97.38 87 LEU A N 1
ATOM 679 C CA . LEU A 1 87 ? -1.697 -9.113 -15.208 1.00 97.38 87 LEU A CA 1
ATOM 680 C C . LEU A 1 87 ? -2.276 -10.537 -15.182 1.00 97.38 87 LEU A C 1
ATOM 682 O O . LEU A 1 87 ? -3.311 -10.789 -15.797 1.00 97.38 87 LEU A O 1
ATOM 686 N N . ARG A 1 88 ? -1.642 -11.468 -14.455 1.00 97.50 88 ARG A N 1
ATOM 687 C CA . ARG A 1 88 ? -2.196 -12.808 -14.183 1.00 97.50 88 ARG A CA 1
ATOM 688 C C . ARG A 1 88 ? -3.218 -12.832 -13.047 1.00 97.50 88 ARG A C 1
ATOM 690 O O . ARG A 1 88 ? -3.745 -13.899 -12.744 1.00 97.50 88 ARG A O 1
ATOM 697 N N . ARG A 1 89 ? -3.532 -11.670 -12.472 1.00 97.25 89 ARG A N 1
ATOM 698 C CA . ARG A 1 89 ? -4.484 -11.498 -11.371 1.00 97.25 89 ARG A CA 1
ATOM 699 C C . ARG A 1 89 ? -4.032 -12.143 -10.059 1.00 97.25 89 ARG A C 1
ATOM 701 O O . ARG A 1 89 ? -4.857 -12.525 -9.226 1.00 97.25 89 ARG A O 1
ATOM 708 N N . ASP A 1 90 ? -2.718 -12.262 -9.855 1.00 97.56 90 ASP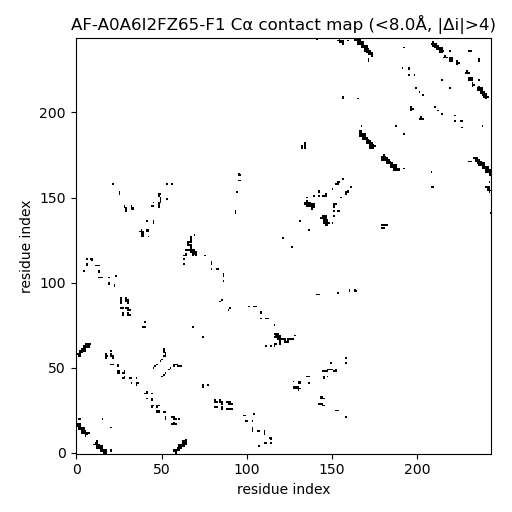 A N 1
ATOM 709 C CA . ASP A 1 90 ? -2.160 -12.809 -8.619 1.00 97.56 90 ASP A CA 1
ATOM 710 C C . ASP A 1 90 ? -2.633 -11.943 -7.428 1.00 97.56 90 ASP A C 1
ATOM 712 O O . ASP A 1 90 ? -2.345 -10.751 -7.356 1.00 97.56 90 ASP A O 1
ATOM 716 N N . GLY A 1 91 ? -3.378 -12.546 -6.494 1.00 96.00 91 GLY A N 1
ATOM 717 C CA . GLY A 1 91 ? -3.880 -11.878 -5.283 1.00 96.00 91 GLY A CA 1
ATOM 718 C C . GLY A 1 91 ? -5.235 -11.167 -5.406 1.00 96.00 91 GLY A C 1
ATOM 719 O O . GLY A 1 91 ? -5.778 -10.766 -4.383 1.00 96.00 91 GLY A O 1
ATOM 720 N N . TRP A 1 92 ? -5.836 -11.072 -6.598 1.00 96.38 92 TRP A N 1
ATOM 721 C CA . TRP A 1 92 ? -7.071 -10.290 -6.810 1.00 96.38 92 TRP A CA 1
ATOM 722 C C . TRP A 1 92 ? -8.292 -10.793 -6.038 1.00 96.38 92 TRP A C 1
ATOM 724 O O . TRP A 1 92 ? -9.179 -10.010 -5.735 1.00 96.38 92 TRP A O 1
ATOM 734 N N . HIS A 1 93 ? -8.318 -12.069 -5.646 1.00 95.06 93 HIS A N 1
ATOM 735 C CA . HIS A 1 93 ? -9.364 -12.640 -4.783 1.00 95.06 93 HIS A CA 1
ATOM 736 C C . HIS A 1 93 ? -9.480 -11.964 -3.402 1.00 95.06 93 HIS A C 1
ATOM 738 O O . HIS A 1 93 ? -10.375 -12.304 -2.636 1.00 95.06 93 HIS A O 1
ATOM 744 N N . ARG A 1 94 ? -8.548 -11.066 -3.058 1.00 94.56 94 ARG A N 1
ATOM 745 C CA . ARG A 1 94 ? -8.539 -10.273 -1.822 1.00 94.56 94 ARG A CA 1
ATOM 746 C C . ARG A 1 94 ? -9.123 -8.872 -1.997 1.00 94.56 94 ARG A C 1
ATOM 748 O O . ARG A 1 94 ? -9.214 -8.143 -1.016 1.00 94.56 94 ARG A O 1
ATOM 755 N N . LEU A 1 95 ? -9.458 -8.481 -3.225 1.00 94.44 95 LEU A N 1
ATOM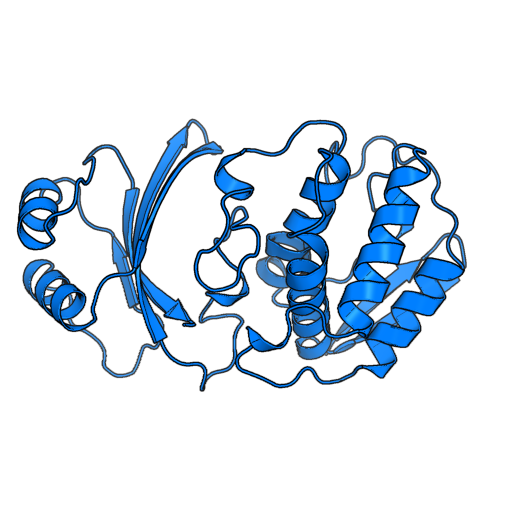 756 C CA . LEU A 1 95 ? -10.149 -7.231 -3.516 1.00 94.44 95 LEU A CA 1
ATOM 757 C C . LEU A 1 95 ? -11.652 -7.424 -3.307 1.00 94.44 95 LEU A C 1
ATOM 759 O O . LEU A 1 95 ? -12.198 -8.480 -3.623 1.00 94.44 95 LEU A O 1
ATOM 763 N N . HIS A 1 96 ? -12.329 -6.381 -2.830 1.00 90.56 96 HIS A N 1
ATOM 764 C CA . HIS A 1 96 ? -13.796 -6.364 -2.688 1.00 90.56 96 HIS A CA 1
ATOM 765 C C . HIS A 1 96 ? -14.522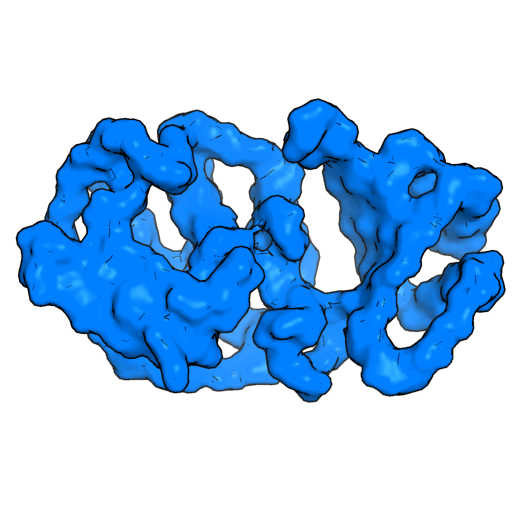 -5.876 -3.938 1.00 90.56 96 HIS A C 1
ATOM 767 O O . HIS A 1 96 ? -15.733 -5.688 -3.934 1.00 90.56 96 HIS A O 1
ATOM 773 N N . TYR A 1 97 ? -13.775 -5.655 -5.011 1.00 92.12 97 TYR A N 1
ATOM 774 C CA . TYR A 1 97 ? -14.273 -5.180 -6.285 1.00 92.12 97 TYR A CA 1
ATOM 775 C C . TYR A 1 97 ? -13.526 -5.889 -7.416 1.00 92.12 97 TYR A C 1
ATOM 777 O O . TYR A 1 97 ? -12.421 -6.394 -7.220 1.00 92.12 97 TYR A O 1
ATOM 785 N N . GLU A 1 98 ? -14.112 -5.903 -8.614 1.00 91.69 98 GLU A N 1
ATOM 786 C CA . GLU A 1 98 ? -13.418 -6.380 -9.813 1.00 91.69 98 GLU A CA 1
ATOM 787 C C . GLU A 1 98 ? -12.620 -5.221 -10.434 1.00 91.69 98 GLU A C 1
ATOM 789 O O . GLU A 1 98 ? -13.213 -4.191 -10.779 1.00 91.69 98 GLU A O 1
ATOM 794 N N . PRO A 1 99 ? -11.291 -5.353 -10.597 1.00 92.38 99 PRO A N 1
ATOM 795 C CA . PRO A 1 99 ? -10.472 -4.357 -11.277 1.00 92.38 99 PRO A CA 1
ATOM 796 C C . PRO A 1 99 ? -10.986 -3.997 -12.673 1.00 92.38 99 PRO A C 1
ATOM 798 O O . PRO A 1 99 ? -11.156 -4.852 -13.543 1.00 92.38 99 PRO A O 1
ATOM 801 N N . VAL A 1 100 ? -11.169 -2.700 -12.910 1.00 85.94 100 VAL A N 1
ATOM 802 C CA . VAL A 1 100 ? -11.509 -2.133 -14.224 1.00 85.94 100 VAL A CA 1
ATOM 803 C C . VAL A 1 100 ? -10.251 -1.620 -14.943 1.00 85.94 100 VAL A C 1
ATOM 805 O O . VAL A 1 100 ? -9.199 -1.463 -14.329 1.00 85.94 100 VAL A O 1
ATOM 808 N N . ASN A 1 101 ? -10.348 -1.312 -16.243 1.00 82.44 101 ASN A N 1
ATOM 809 C CA . ASN A 1 101 ? -9.277 -0.689 -17.050 1.00 82.44 101 ASN A CA 1
ATOM 810 C C . ASN A 1 101 ? -7.993 -1.525 -17.219 1.00 82.44 101 ASN A C 1
ATOM 812 O O . ASN A 1 101 ? -6.875 -1.009 -17.166 1.00 82.44 101 ASN A O 1
ATOM 816 N N . ILE A 1 102 ? -8.150 -2.820 -17.500 1.00 91.62 102 ILE A N 1
ATOM 817 C CA . ILE A 1 102 ? -7.023 -3.742 -17.736 1.00 91.62 102 ILE A CA 1
ATOM 818 C C . ILE A 1 102 ? -6.152 -3.309 -18.926 1.00 91.62 102 ILE A C 1
ATOM 820 O O . ILE A 1 102 ? -4.949 -3.558 -18.935 1.00 91.62 102 ILE A O 1
ATOM 824 N N . GLU A 1 103 ? -6.731 -2.603 -19.896 1.00 93.81 103 GLU A N 1
ATOM 825 C CA . GLU A 1 103 ? -6.011 -2.052 -21.048 1.00 93.81 103 GLU A CA 1
ATOM 826 C C . GLU A 1 103 ? -4.901 -1.075 -20.628 1.00 93.81 103 GLU A C 1
ATOM 828 O O . GLU A 1 103 ? -3.789 -1.156 -21.146 1.00 93.81 103 GLU A O 1
ATOM 833 N N . SER A 1 104 ? -5.145 -0.206 -19.637 1.00 95.12 104 SER A N 1
ATOM 834 C CA . SER A 1 104 ? -4.112 0.704 -19.117 1.00 95.12 104 SER A CA 1
ATOM 835 C C . SER A 1 104 ? -2.992 -0.060 -18.405 1.00 95.12 104 SER A C 1
ATOM 837 O O . SER A 1 104 ? -1.823 0.288 -18.561 1.00 95.12 104 SER A O 1
ATOM 839 N N . LEU A 1 105 ? -3.313 -1.142 -17.682 1.00 95.81 105 LEU A N 1
ATOM 840 C CA . LEU A 1 105 ? -2.302 -2.030 -17.087 1.00 95.81 105 LEU A CA 1
ATOM 841 C C . LEU A 1 105 ? -1.430 -2.686 -18.166 1.00 95.81 105 LEU A C 1
ATOM 843 O O . LEU A 1 105 ? -0.208 -2.728 -18.036 1.00 95.81 105 LEU A O 1
ATOM 847 N N . GLN A 1 106 ? -2.040 -3.169 -19.248 1.00 97.44 106 GLN A N 1
ATOM 848 C CA . GLN A 1 106 ? -1.317 -3.753 -20.381 1.00 97.44 106 GLN A CA 1
ATOM 849 C C . GLN A 1 106 ? -0.446 -2.714 -21.099 1.00 97.44 106 GLN A C 1
ATOM 851 O O . GLN A 1 106 ? 0.705 -3.004 -21.423 1.00 97.44 106 GLN A O 1
ATOM 856 N N . ALA A 1 107 ? -0.955 -1.497 -21.297 1.00 97.62 107 ALA A N 1
ATOM 857 C CA . ALA A 1 107 ? -0.195 -0.400 -21.886 1.00 97.62 107 ALA A CA 1
ATOM 858 C C . ALA A 1 107 ? 1.003 -0.001 -21.009 1.00 97.62 107 ALA A C 1
ATOM 860 O O . ALA A 1 107 ? 2.103 0.192 -21.526 1.00 97.62 107 ALA A O 1
ATOM 861 N N . PHE A 1 108 ? 0.823 0.064 -19.684 1.00 97.62 108 PHE A N 1
ATOM 862 C CA . PHE A 1 108 ? 1.924 0.317 -18.754 1.00 97.62 108 PHE A CA 1
ATOM 863 C C . PHE A 1 108 ? 2.964 -0.808 -18.799 1.00 97.62 108 PHE A C 1
ATOM 865 O O . PHE A 1 108 ? 4.159 -0.528 -18.833 1.00 97.62 108 PHE A O 1
ATOM 872 N N . ALA A 1 109 ? 2.534 -2.072 -18.870 1.00 97.81 109 ALA A N 1
ATOM 873 C CA . ALA A 1 109 ? 3.451 -3.198 -19.030 1.00 97.81 109 ALA A CA 1
ATOM 874 C C . ALA A 1 109 ? 4.282 -3.090 -20.316 1.00 97.81 109 ALA A C 1
ATOM 876 O O . ALA A 1 109 ? 5.494 -3.266 -20.261 1.00 97.81 109 ALA A O 1
ATOM 877 N N . ALA A 1 110 ? 3.658 -2.743 -21.445 1.00 97.81 110 ALA A N 1
ATOM 878 C CA . ALA A 1 110 ? 4.367 -2.538 -22.708 1.00 97.81 110 ALA A CA 1
ATOM 879 C C . ALA A 1 110 ? 5.367 -1.369 -22.629 1.00 97.81 110 ALA A C 1
ATOM 881 O O . ALA A 1 110 ? 6.485 -1.473 -23.130 1.00 97.81 110 ALA A O 1
ATOM 882 N N . MET A 1 111 ? 4.992 -0.274 -21.957 1.00 97.94 111 MET A N 1
ATOM 883 C CA . MET A 1 111 ? 5.889 0.857 -21.702 1.00 97.94 111 MET A CA 1
ATOM 884 C C . MET A 1 111 ? 7.091 0.444 -20.839 1.00 97.94 111 MET A C 1
ATOM 886 O O . MET A 1 111 ? 8.224 0.773 -21.179 1.00 97.94 111 MET A O 1
ATOM 890 N N . LEU A 1 112 ? 6.861 -0.320 -19.766 1.00 97.62 112 LEU A N 1
ATOM 891 C CA . LEU A 1 112 ? 7.919 -0.851 -18.904 1.00 97.62 112 LEU A CA 1
ATOM 892 C C . LEU A 1 112 ? 8.840 -1.825 -19.658 1.00 97.62 112 LEU A C 1
ATOM 894 O O . LEU A 1 112 ? 10.049 -1.805 -19.450 1.00 97.62 112 LEU A O 1
ATOM 898 N N . GLU A 1 113 ? 8.303 -2.654 -20.556 1.00 96.81 113 GLU A N 1
ATOM 899 C CA . GLU A 1 113 ? 9.097 -3.569 -21.392 1.00 96.81 113 GLU A CA 1
ATOM 900 C C . GLU A 1 113 ? 9.995 -2.834 -22.403 1.00 96.81 113 GLU A C 1
ATOM 902 O O . GLU A 1 113 ? 11.091 -3.305 -22.700 1.00 96.81 113 GLU A O 1
ATOM 907 N N . ALA A 1 114 ? 9.567 -1.670 -22.900 1.00 96.38 114 ALA A N 1
ATOM 908 C CA . ALA A 1 114 ? 10.370 -0.824 -23.786 1.00 96.38 114 ALA A CA 1
ATOM 909 C C . ALA A 1 114 ? 11.378 0.071 -23.038 1.00 96.38 114 ALA A C 1
ATOM 911 O O . ALA A 1 114 ? 12.292 0.625 -23.652 1.00 96.38 114 ALA A O 1
ATOM 912 N N . PHE A 1 115 ? 11.209 0.239 -21.726 1.00 95.94 115 PHE A N 1
ATOM 913 C CA . PHE A 1 115 ? 12.043 1.101 -20.899 1.00 95.94 115 PHE A CA 1
ATOM 914 C C . PHE A 1 115 ? 13.374 0.433 -20.531 1.00 95.94 115 PHE A C 1
ATOM 916 O O . PHE A 1 115 ? 13.430 -0.751 -20.201 1.00 95.94 115 PHE A O 1
ATOM 923 N N . SER A 1 116 ? 14.454 1.216 -20.550 1.00 94.00 116 SER A N 1
ATOM 924 C CA . SER A 1 116 ? 15.777 0.807 -20.073 1.00 94.00 116 SER A CA 1
ATOM 925 C C . SER A 1 116 ? 16.173 1.690 -18.888 1.00 94.00 116 SER A C 1
ATOM 927 O O . SER A 1 116 ? 16.415 2.878 -19.104 1.00 94.00 116 SER A O 1
ATOM 929 N N . PRO A 1 117 ? 16.240 1.152 -17.656 1.00 93.69 117 PRO A N 1
ATOM 930 C CA . PRO A 1 117 ? 16.560 1.951 -16.480 1.00 93.69 117 PRO A CA 1
ATOM 931 C C . PRO A 1 117 ? 18.001 2.456 -16.530 1.00 93.69 117 PRO A C 1
ATOM 933 O O . PRO A 1 117 ? 18.928 1.710 -16.857 1.00 93.69 117 PRO A O 1
ATOM 936 N N . ALA A 1 118 ? 18.177 3.717 -16.151 1.00 93.00 118 ALA A N 1
ATOM 937 C CA . ALA A 1 118 ? 19.471 4.324 -15.882 1.00 93.00 118 ALA A CA 1
ATOM 938 C C . ALA A 1 118 ? 19.577 4.618 -14.379 1.00 93.00 118 ALA A C 1
ATOM 940 O O . ALA A 1 118 ? 18.555 4.954 -13.782 1.00 93.00 118 ALA A O 1
ATOM 941 N N . PRO A 1 119 ? 20.770 4.506 -13.765 1.00 94.00 119 PRO A N 1
ATOM 942 C CA . PRO A 1 119 ? 20.954 4.876 -12.368 1.00 94.00 119 PRO A CA 1
ATOM 943 C C . PRO A 1 119 ? 20.488 6.309 -12.092 1.00 94.00 119 PRO A C 1
ATOM 945 O O . PRO A 1 119 ? 20.792 7.216 -12.872 1.00 94.00 119 PRO A O 1
ATOM 948 N N . VAL A 1 120 ? 19.771 6.505 -10.986 1.00 92.00 120 VAL A N 1
ATOM 949 C CA . VAL A 1 120 ? 19.260 7.815 -10.566 1.00 92.00 120 VAL A CA 1
ATOM 950 C C . VAL A 1 120 ? 19.935 8.224 -9.264 1.00 92.00 120 VAL A C 1
ATOM 952 O O . VAL A 1 120 ? 19.623 7.703 -8.195 1.00 92.00 120 VAL A O 1
ATOM 955 N N . ASP A 1 121 ? 20.834 9.202 -9.351 1.00 83.62 121 ASP A N 1
ATOM 956 C CA . ASP A 1 121 ? 21.443 9.820 -8.175 1.00 83.62 121 ASP A CA 1
ATOM 957 C C . ASP A 1 121 ? 20.457 10.805 -7.524 1.00 83.62 121 ASP A C 1
ATOM 959 O O . ASP A 1 121 ? 19.877 11.654 -8.202 1.00 83.62 121 ASP A O 1
ATOM 963 N N . ASN A 1 122 ? 20.314 10.750 -6.196 1.00 81.75 122 ASN A N 1
ATOM 964 C CA . ASN A 1 122 ? 19.493 11.682 -5.404 1.00 81.75 122 ASN A CA 1
ATOM 965 C C . ASN A 1 122 ? 18.016 11.768 -5.842 1.00 81.75 122 ASN A C 1
ATOM 967 O O . ASN A 1 122 ? 17.477 12.865 -6.011 1.00 81.75 122 ASN A O 1
ATOM 971 N N . SER A 1 123 ? 17.342 10.625 -6.007 1.00 88.12 123 SER A N 1
ATOM 972 C CA . SER A 1 123 ? 15.894 10.633 -6.241 1.00 88.12 123 SER A CA 1
ATOM 973 C C . SER A 1 123 ? 15.145 11.286 -5.072 1.00 88.12 123 SER A C 1
ATOM 975 O O . SER A 1 123 ? 15.461 11.074 -3.899 1.00 88.12 123 SER A O 1
ATOM 977 N N . TRP A 1 124 ? 14.100 12.050 -5.393 1.00 87.44 124 TRP A N 1
ATOM 978 C CA . TRP A 1 124 ? 13.187 12.621 -4.401 1.00 87.44 124 TRP A CA 1
ATOM 979 C C . TRP A 1 124 ? 12.406 11.543 -3.634 1.00 87.44 124 TRP A C 1
ATOM 981 O O . TRP A 1 124 ? 11.919 11.809 -2.538 1.00 87.44 124 TRP A O 1
ATOM 991 N N . MET A 1 125 ? 12.325 10.324 -4.183 1.00 88.75 125 MET A N 1
ATOM 992 C CA . MET A 1 125 ? 11.747 9.151 -3.520 1.00 88.75 125 MET A CA 1
ATOM 993 C C . MET A 1 125 ? 12.691 8.524 -2.474 1.00 88.75 125 MET A C 1
ATOM 995 O O . MET A 1 125 ? 12.331 7.529 -1.843 1.00 88.75 125 MET A O 1
ATOM 999 N N . GLY A 1 126 ? 13.888 9.092 -2.284 1.00 90.75 126 GLY A N 1
ATOM 1000 C CA . GLY A 1 126 ? 14.892 8.635 -1.328 1.00 90.75 126 GLY A CA 1
ATOM 1001 C C . GLY A 1 126 ? 15.853 7.584 -1.888 1.00 90.75 126 GLY A C 1
ATOM 1002 O O . GLY A 1 126 ? 15.851 7.269 -3.078 1.00 90.75 126 GLY A O 1
ATOM 1003 N N . ASP A 1 127 ? 16.697 7.049 -1.004 1.00 92.56 127 ASP A N 1
ATOM 1004 C CA . ASP A 1 127 ? 17.654 5.989 -1.325 1.00 92.56 127 ASP A CA 1
ATOM 1005 C C . ASP A 1 127 ? 17.051 4.608 -1.033 1.00 92.56 127 ASP A C 1
ATOM 1007 O O . ASP A 1 127 ? 16.962 4.171 0.118 1.00 92.56 127 ASP A O 1
ATOM 1011 N N . TRP A 1 128 ? 16.642 3.909 -2.093 1.00 94.75 128 TRP A N 1
ATOM 1012 C CA . TRP A 1 128 ? 16.038 2.580 -1.994 1.00 94.75 128 TRP A CA 1
ATOM 1013 C C . TRP A 1 128 ? 17.057 1.448 -1.777 1.00 94.75 128 TRP A C 1
ATOM 1015 O O . TRP A 1 128 ? 16.657 0.296 -1.596 1.00 94.75 128 TRP A O 1
ATOM 1025 N N . ALA A 1 129 ? 18.362 1.744 -1.729 1.00 92.56 129 ALA A N 1
ATOM 1026 C CA . ALA A 1 129 ? 19.366 0.784 -1.272 1.00 92.56 129 ALA A CA 1
ATOM 1027 C C . ALA A 1 129 ? 19.359 0.623 0.261 1.00 92.56 129 ALA A C 1
ATOM 1029 O O . ALA A 1 129 ? 19.762 -0.424 0.778 1.00 92.56 129 ALA A O 1
ATOM 1030 N N . VAL A 1 130 ? 18.872 1.628 0.999 1.00 94.31 130 VAL A N 1
ATOM 1031 C CA . VAL A 1 130 ? 18.736 1.576 2.461 1.00 94.31 130 VAL A CA 1
ATOM 1032 C C . VAL A 1 130 ? 17.471 0.797 2.831 1.00 94.31 130 VAL A C 1
ATOM 1034 O O . VAL A 1 130 ? 16.397 1.136 2.341 1.00 94.31 130 VAL A O 1
ATOM 1037 N N . PRO A 1 131 ? 17.536 -0.226 3.707 1.00 95.25 131 PRO A N 1
ATOM 1038 C CA . PRO A 1 131 ? 16.348 -0.958 4.141 1.00 95.25 131 PRO A CA 1
ATOM 1039 C C . PRO A 1 131 ? 15.260 -0.028 4.701 1.00 95.25 131 PRO A C 1
ATOM 1041 O O . PRO A 1 131 ? 15.577 0.829 5.533 1.00 95.25 131 PRO A O 1
ATOM 1044 N N . PRO A 1 132 ? 13.985 -0.199 4.304 1.00 93.88 132 PRO A N 1
ATOM 1045 C CA . PRO A 1 132 ? 12.894 0.559 4.897 1.00 93.88 132 PRO A CA 1
ATOM 1046 C C . PRO A 1 132 ? 12.703 0.177 6.366 1.00 93.88 132 PRO A C 1
ATOM 1048 O O . PRO A 1 132 ? 13.198 -0.846 6.856 1.00 93.88 132 PRO A O 1
ATOM 1051 N N . ASN A 1 133 ? 11.923 0.990 7.075 1.00 90.88 133 ASN A N 1
ATOM 1052 C CA . ASN A 1 133 ? 11.508 0.655 8.425 1.00 90.88 133 ASN A CA 1
ATOM 1053 C C . ASN A 1 133 ? 10.727 -0.672 8.434 1.00 90.88 133 ASN A C 1
ATOM 1055 O O . ASN A 1 133 ? 9.794 -0.872 7.656 1.00 90.88 133 ASN A O 1
ATOM 1059 N N . ARG A 1 134 ? 11.101 -1.583 9.338 1.00 91.00 134 ARG A N 1
ATOM 1060 C CA . ARG A 1 134 ? 10.506 -2.922 9.429 1.00 91.00 134 ARG A CA 1
ATOM 1061 C C . ARG A 1 134 ? 9.018 -2.897 9.768 1.00 91.00 134 ARG A C 1
ATOM 1063 O O . ARG A 1 134 ? 8.314 -3.782 9.296 1.00 91.00 134 ARG A O 1
ATOM 1070 N N . CYS A 1 135 ? 8.539 -1.899 10.510 1.00 89.38 135 CYS A N 1
ATOM 1071 C CA . CYS A 1 135 ? 7.119 -1.781 10.851 1.00 89.38 135 CYS A CA 1
ATOM 1072 C C . CYS A 1 135 ? 6.250 -1.534 9.605 1.00 89.38 135 CYS A C 1
ATOM 1074 O O . CYS A 1 135 ? 5.106 -1.973 9.548 1.00 89.38 135 CYS A O 1
ATOM 1076 N N . TYR A 1 136 ? 6.800 -0.900 8.563 1.00 92.19 136 TYR A N 1
ATOM 1077 C CA . TYR A 1 136 ? 6.105 -0.727 7.282 1.00 92.19 136 TYR A CA 1
ATOM 1078 C C . TYR A 1 136 ? 6.031 -2.040 6.492 1.00 92.19 136 TYR A C 1
ATOM 1080 O O . TYR A 1 136 ? 5.107 -2.245 5.709 1.00 92.19 136 TYR A O 1
ATOM 1088 N N . LEU A 1 137 ? 6.974 -2.957 6.724 1.00 94.56 137 LEU A N 1
ATOM 1089 C CA . LEU A 1 137 ? 7.019 -4.277 6.092 1.00 94.56 137 LEU A CA 1
ATOM 1090 C C . LEU A 1 137 ? 6.169 -5.334 6.805 1.00 94.56 137 LEU A C 1
ATOM 1092 O O . LEU A 1 137 ? 6.130 -6.484 6.358 1.00 94.56 137 LEU A O 1
ATOM 1096 N N . GLU A 1 138 ? 5.501 -4.985 7.905 1.00 93.25 138 GLU A N 1
ATOM 1097 C CA . GLU A 1 138 ? 4.536 -5.882 8.531 1.00 93.25 138 GLU A CA 1
ATOM 1098 C C . GLU A 1 138 ? 3.440 -6.247 7.530 1.00 93.25 138 GLU A C 1
ATOM 1100 O O . GLU A 1 138 ? 2.981 -5.422 6.738 1.00 93.25 138 GLU A O 1
ATOM 1105 N N . ILE A 1 139 ? 3.030 -7.512 7.548 1.00 93.69 139 ILE A N 1
ATOM 1106 C CA . ILE A 1 139 ? 2.071 -8.038 6.585 1.00 93.69 139 ILE A CA 1
ATOM 1107 C C . ILE A 1 139 ? 0.669 -7.923 7.161 1.00 93.69 139 ILE A C 1
ATOM 1109 O O . ILE A 1 139 ? 0.373 -8.486 8.215 1.00 93.69 139 ILE A O 1
ATOM 1113 N N . CYS A 1 140 ? -0.224 -7.287 6.407 1.00 92.50 140 CYS A N 1
ATOM 1114 C CA . CYS A 1 140 ? -1.640 -7.307 6.718 1.00 92.50 140 CYS A CA 1
ATOM 1115 C C . CYS A 1 140 ? -2.156 -8.749 6.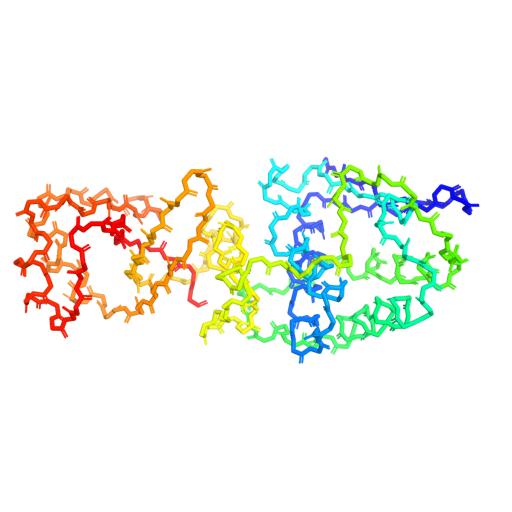709 1.00 92.50 140 CYS A C 1
ATOM 1117 O O . CYS A 1 140 ? -2.095 -9.445 5.693 1.00 92.50 140 CYS A O 1
ATOM 1119 N N . SER A 1 141 ? -2.721 -9.196 7.827 1.00 89.19 141 SER A N 1
ATOM 1120 C CA . SER A 1 141 ? -3.250 -10.557 7.967 1.00 89.19 141 SER A CA 1
ATOM 1121 C C . SER A 1 141 ? -4.401 -10.871 7.000 1.00 89.19 141 SER A C 1
ATOM 1123 O O . SER A 1 141 ? -4.581 -12.030 6.629 1.00 89.19 141 SER A O 1
ATOM 1125 N N . ARG A 1 142 ? -5.143 -9.853 6.547 1.00 89.19 142 ARG A N 1
ATOM 1126 C CA . ARG A 1 142 ? -6.299 -9.988 5.638 1.00 89.19 142 ARG A CA 1
ATOM 1127 C C . ARG A 1 142 ? -5.893 -9.960 4.179 1.00 89.19 142 ARG A C 1
ATOM 1129 O O . ARG A 1 142 ? -6.222 -10.854 3.401 1.00 89.19 142 ARG A O 1
ATOM 1136 N N . HIS A 1 143 ? -5.123 -8.945 3.811 1.00 94.06 143 HIS A N 1
ATOM 1137 C CA . HIS A 1 143 ? -4.815 -8.660 2.413 1.00 94.06 143 HIS A CA 1
ATOM 1138 C C . HIS A 1 143 ? -3.448 -9.189 1.978 1.00 94.06 143 HIS A C 1
ATOM 1140 O O . HIS A 1 143 ? -3.176 -9.272 0.785 1.00 94.06 143 HIS A O 1
ATOM 1146 N N . SER A 1 144 ? -2.610 -9.608 2.931 1.00 95.38 144 SER A N 1
ATOM 1147 C CA . SER A 1 144 ? -1.255 -10.123 2.700 1.00 95.38 144 SER A CA 1
ATOM 1148 C C . SER A 1 144 ? -0.360 -9.178 1.887 1.00 95.38 144 SER A C 1
ATOM 1150 O O . SER A 1 144 ? 0.505 -9.631 1.137 1.00 95.38 144 SER A O 1
ATOM 1152 N N . ILE A 1 145 ? -0.563 -7.872 2.069 1.00 96.50 145 ILE A N 1
ATOM 1153 C CA . ILE A 1 145 ? 0.298 -6.797 1.565 1.00 96.50 145 ILE A CA 1
ATOM 1154 C C . ILE A 1 145 ? 1.042 -6.120 2.718 1.00 96.50 145 ILE A C 1
ATOM 1156 O O . ILE A 1 145 ? 0.688 -6.328 3.881 1.00 96.50 145 ILE A O 1
ATOM 1160 N N . PHE A 1 146 ? 2.056 -5.316 2.403 1.00 96.19 146 PHE A N 1
ATOM 1161 C CA . PHE A 1 146 ? 2.736 -4.500 3.406 1.00 96.19 146 PHE A CA 1
ATOM 1162 C C . PHE A 1 146 ? 1.792 -3.461 4.016 1.00 96.19 146 PHE A C 1
ATOM 1164 O O . PHE A 1 146 ? 0.907 -2.925 3.346 1.00 96.19 146 PHE A O 1
ATOM 1171 N N . HIS A 1 147 ? 1.985 -3.194 5.304 1.00 91.06 147 HIS A N 1
ATOM 1172 C CA . HIS A 1 147 ? 1.247 -2.175 6.030 1.00 91.06 147 HIS A CA 1
ATOM 1173 C C . HIS A 1 147 ? 1.652 -0.762 5.647 1.00 91.06 147 HIS A C 1
ATOM 1175 O O . HIS A 1 147 ? 0.822 0.118 5.785 1.00 91.06 147 HIS A O 1
ATOM 1181 N N . GLY A 1 148 ? 2.885 -0.518 5.218 1.00 90.62 148 GLY A N 1
ATOM 1182 C CA . GLY A 1 148 ? 3.302 0.840 4.911 1.00 90.62 148 GLY A CA 1
ATOM 1183 C C . GLY A 1 148 ? 3.219 1.812 6.093 1.00 90.62 148 GLY A C 1
ATOM 1184 O O . GLY A 1 148 ? 2.942 1.442 7.241 1.00 90.62 148 GLY A O 1
ATOM 1185 N N . GLU A 1 149 ? 3.468 3.078 5.796 1.00 86.06 149 GLU A N 1
ATOM 1186 C CA . GLU A 1 149 ? 3.298 4.202 6.713 1.00 86.06 149 GLU A CA 1
ATOM 1187 C C . GLU A 1 149 ? 1.814 4.474 7.002 1.00 86.06 149 GLU A C 1
ATOM 1189 O O . GLU A 1 149 ? 1.442 4.762 8.138 1.00 86.06 149 GLU A O 1
ATOM 1194 N N . LEU A 1 150 ? 0.945 4.319 5.997 1.00 83.38 150 LEU A N 1
ATOM 1195 C CA . LEU A 1 150 ? -0.470 4.695 6.079 1.00 83.38 150 LEU A CA 1
ATOM 1196 C C . LEU A 1 150 ? -1.399 3.517 6.416 1.00 83.38 150 LEU A C 1
ATOM 1198 O O . LEU A 1 150 ? -2.605 3.588 6.198 1.00 83.38 150 LEU A O 1
ATOM 1202 N N . GLU A 1 151 ? -0.869 2.424 6.963 1.00 88.00 151 GLU A N 1
ATOM 1203 C CA . GLU A 1 151 ? -1.590 1.158 7.173 1.00 88.00 151 GLU A CA 1
ATOM 1204 C C . GLU A 1 151 ? -1.926 0.404 5.874 1.00 88.00 151 GLU A C 1
ATOM 1206 O O . GLU A 1 151 ? -1.572 0.809 4.777 1.00 88.00 151 GLU A O 1
ATOM 1211 N N . CYS A 1 152 ? -2.588 -0.750 5.957 1.00 91.88 152 CYS A N 1
ATOM 1212 C CA . CYS A 1 152 ? -2.884 -1.519 4.748 1.00 91.88 152 CYS A CA 1
ATOM 1213 C C . CYS A 1 152 ? -3.795 -0.707 3.805 1.00 91.88 152 CYS A C 1
ATOM 1215 O O . CYS A 1 152 ? -4.916 -0.373 4.185 1.00 91.88 152 CYS A O 1
ATOM 1217 N N . ARG A 1 153 ? -3.364 -0.443 2.562 1.00 92.06 153 ARG A N 1
ATOM 1218 C CA . ARG A 1 153 ? -4.187 0.300 1.581 1.00 92.06 153 ARG A CA 1
ATOM 1219 C C . ARG A 1 153 ? -5.521 -0.362 1.247 1.00 92.06 153 ARG A C 1
ATOM 1221 O O . ARG A 1 153 ? -6.486 0.327 0.936 1.00 92.06 153 ARG A O 1
ATOM 1228 N N . LEU A 1 154 ? -5.591 -1.688 1.358 1.00 93.44 154 LEU A N 1
ATOM 1229 C CA . LEU A 1 154 ? -6.822 -2.449 1.140 1.00 93.44 154 LEU A CA 1
ATOM 1230 C C . LEU A 1 154 ? -7.734 -2.476 2.376 1.00 93.44 154 LEU A C 1
ATOM 1232 O O . LEU A 1 154 ? -8.899 -2.823 2.245 1.00 93.44 154 LEU A O 1
ATOM 1236 N N . CYS A 1 155 ? -7.240 -2.065 3.550 1.00 91.44 155 CYS A N 1
ATOM 1237 C CA . CYS A 1 155 ? -8.048 -1.823 4.750 1.00 91.44 155 CYS A CA 1
ATOM 1238 C C . CYS A 1 155 ? -8.678 -0.416 4.767 1.00 91.44 155 CYS A C 1
ATOM 1240 O O . CYS A 1 155 ? -9.561 -0.157 5.587 1.00 91.44 155 CYS A O 1
ATOM 1242 N N . ASP A 1 156 ? -8.209 0.499 3.916 1.00 88.00 156 ASP A N 1
ATOM 1243 C CA . ASP A 1 156 ? -8.536 1.923 3.980 1.00 88.00 156 ASP A CA 1
ATOM 1244 C C . ASP A 1 156 ? -9.966 2.215 3.518 1.00 88.00 156 ASP A C 1
ATOM 1246 O O . ASP A 1 156 ? -10.294 2.143 2.333 1.00 88.00 156 ASP A O 1
ATOM 1250 N N . THR A 1 157 ? -10.822 2.611 4.457 1.00 85.94 157 THR A N 1
ATOM 1251 C CA . THR A 1 157 ? -12.227 2.940 4.178 1.00 85.94 157 THR A CA 1
ATOM 1252 C C . THR A 1 157 ? -12.405 4.197 3.319 1.00 85.94 157 THR A C 1
ATOM 1254 O O . THR A 1 157 ? -13.483 4.391 2.755 1.00 85.94 157 THR A O 1
ATOM 1257 N N . GLY A 1 158 ? -11.374 5.044 3.215 1.00 82.06 158 GLY A N 1
ATOM 1258 C CA . GLY A 1 158 ? -11.355 6.249 2.390 1.00 82.06 158 GLY A CA 1
ATOM 1259 C C . GLY A 1 158 ? -10.877 6.024 0.954 1.00 82.06 158 GLY A C 1
ATOM 1260 O O . GLY A 1 158 ? -11.155 6.868 0.102 1.00 82.06 158 GLY A O 1
ATOM 1261 N N . LEU A 1 159 ? -10.187 4.911 0.677 1.00 84.31 159 LEU A N 1
ATOM 1262 C CA . LEU A 1 159 ? -9.788 4.521 -0.682 1.00 84.31 159 LEU A CA 1
ATOM 1263 C C . LEU A 1 159 ? -10.727 3.491 -1.300 1.00 84.31 159 LEU A C 1
ATOM 1265 O O . LEU A 1 159 ? -11.033 3.551 -2.490 1.00 84.31 159 LEU A O 1
ATOM 1269 N N . GLN A 1 160 ? -11.133 2.511 -0.499 1.00 88.06 160 GLN A N 1
ATOM 1270 C CA . GLN A 1 160 ? -11.847 1.345 -0.989 1.00 88.06 160 GLN A CA 1
ATOM 1271 C C . GLN A 1 160 ? -13.338 1.653 -1.217 1.00 88.06 160 GLN A C 1
ATOM 1273 O O . GLN A 1 160 ? -13.888 2.572 -0.598 1.00 88.06 160 GLN A O 1
ATOM 1278 N N . PRO A 1 161 ? -14.025 0.884 -2.085 1.00 87.00 161 PRO A N 1
ATOM 1279 C CA . PRO A 1 161 ? -15.431 1.107 -2.415 1.00 87.00 161 PRO A CA 1
ATOM 1280 C C . PRO A 1 161 ? -16.375 1.243 -1.211 1.00 87.00 161 PRO A C 1
ATOM 1282 O O . PRO A 1 161 ? -16.154 0.691 -0.124 1.00 87.00 161 PRO A O 1
ATOM 1285 N N . SER A 1 162 ? -17.465 1.993 -1.416 1.00 84.94 162 SER A N 1
ATOM 1286 C CA . SER A 1 162 ? -18.439 2.340 -0.373 1.00 84.94 162 SER A CA 1
ATOM 1287 C C . SER A 1 162 ? -19.220 1.146 0.189 1.00 84.94 162 SER A C 1
ATOM 1289 O O . SER A 1 162 ? -19.776 1.227 1.281 1.00 84.94 162 SER A O 1
ATOM 1291 N N . ASP A 1 163 ? -19.255 0.041 -0.544 1.00 85.88 163 ASP A N 1
ATOM 1292 C CA . ASP A 1 163 ? -19.970 -1.196 -0.237 1.00 85.88 163 ASP A CA 1
ATOM 1293 C C . ASP A 1 163 ? -19.071 -2.303 0.336 1.00 85.88 163 ASP A C 1
ATOM 1295 O O . ASP A 1 163 ? -19.576 -3.337 0.772 1.00 85.88 163 ASP A O 1
ATOM 1299 N N . ALA A 1 164 ? -17.753 -2.086 0.396 1.00 88.00 164 ALA A N 1
ATOM 1300 C CA . ALA A 1 164 ? -16.825 -3.061 0.955 1.00 88.00 164 ALA A CA 1
ATOM 1301 C C . ALA A 1 164 ? -17.133 -3.358 2.449 1.00 88.00 164 ALA A C 1
ATOM 1303 O O . ALA A 1 164 ? -17.415 -2.428 3.222 1.00 88.00 164 ALA A O 1
ATOM 1304 N N . PRO A 1 165 ? -17.097 -4.638 2.870 1.00 87.88 165 PRO A N 1
ATOM 1305 C CA . PRO A 1 165 ? -17.444 -5.060 4.227 1.00 87.88 165 PRO A CA 1
ATOM 1306 C C . PRO A 1 165 ? -16.442 -4.541 5.264 1.00 87.88 165 PRO A C 1
ATOM 1308 O O . PRO A 1 165 ? -15.253 -4.423 4.979 1.00 87.88 165 PRO A O 1
ATOM 1311 N N . LEU A 1 166 ? -16.922 -4.271 6.482 1.00 88.94 166 LEU A N 1
ATOM 1312 C CA . LEU A 1 166 ? -16.118 -3.730 7.582 1.00 88.94 166 LEU A CA 1
ATOM 1313 C C . LEU A 1 166 ? -15.831 -4.767 8.670 1.00 88.94 166 LEU A C 1
ATOM 1315 O O . LEU A 1 166 ? -16.671 -5.605 8.998 1.00 88.94 166 LEU A O 1
ATOM 1319 N N . VAL A 1 167 ? -14.660 -4.640 9.287 1.00 89.50 167 VAL A N 1
ATOM 1320 C CA . VAL A 1 167 ? -14.234 -5.360 10.492 1.00 89.50 167 VAL A CA 1
ATOM 1321 C C . VAL A 1 167 ? -13.585 -4.395 11.479 1.00 89.50 167 VAL A C 1
ATOM 1323 O O . VAL A 1 167 ? -13.152 -3.305 11.109 1.00 89.50 167 VAL A O 1
ATOM 1326 N N . TRP A 1 168 ? -13.497 -4.805 12.743 1.00 90.12 168 TRP A N 1
ATOM 1327 C CA . TRP A 1 168 ? -12.871 -4.006 13.791 1.00 90.12 168 TRP A CA 1
ATOM 1328 C C . TRP A 1 168 ? -11.405 -4.370 13.992 1.00 90.12 168 TRP A C 1
ATOM 1330 O O . TRP A 1 168 ? -11.025 -5.546 14.013 1.00 90.12 168 TRP A O 1
ATOM 1340 N N . THR A 1 169 ? -10.586 -3.342 14.177 1.00 89.88 169 THR A N 1
ATOM 1341 C CA . THR A 1 169 ? -9.171 -3.447 14.508 1.00 89.88 169 THR A CA 1
ATOM 1342 C C . THR A 1 169 ? -8.817 -2.627 15.721 1.00 89.88 169 THR A C 1
ATOM 1344 O O . THR A 1 169 ? -9.343 -1.540 15.935 1.00 89.88 169 THR A O 1
ATOM 1347 N N . LEU A 1 170 ? -7.856 -3.142 16.468 1.00 89.94 170 LEU A N 1
ATOM 1348 C CA . LEU A 1 170 ? -7.128 -2.404 17.468 1.00 89.94 170 LEU A CA 1
ATOM 1349 C C . LEU A 1 170 ? -5.663 -2.304 17.044 1.00 89.94 170 LEU A C 1
ATOM 1351 O O . LEU A 1 170 ? -5.019 -3.332 16.826 1.00 89.94 170 LEU A O 1
ATOM 1355 N N . THR A 1 171 ? -5.161 -1.080 16.945 1.00 89.12 171 THR A N 1
ATOM 1356 C CA . THR A 1 171 ? -3.773 -0.780 16.590 1.00 89.12 171 THR A CA 1
ATOM 1357 C C . THR A 1 171 ? -3.074 -0.134 17.778 1.00 89.12 171 THR A C 1
ATOM 1359 O O . THR A 1 171 ? -3.609 0.801 18.369 1.00 89.12 171 THR A O 1
ATOM 1362 N N . SER A 1 172 ? -1.867 -0.587 18.096 1.00 88.50 172 SER A N 1
ATOM 1363 C CA . SER A 1 172 ? -0.975 0.048 19.071 1.00 88.50 172 SER A CA 1
ATOM 1364 C C . SER A 1 172 ? 0.311 0.443 18.359 1.00 88.50 172 SER A C 1
ATOM 1366 O O . SER A 1 172 ? 0.960 -0.418 17.773 1.00 88.50 172 SER A O 1
ATOM 1368 N N . SER A 1 173 ? 0.687 1.721 18.395 1.00 89.81 173 SER A N 1
ATOM 1369 C CA . SER A 1 173 ? 1.865 2.238 17.681 1.00 89.81 173 SER A CA 1
ATOM 1370 C C . SER A 1 173 ? 2.748 3.121 18.558 1.00 89.81 173 SER A C 1
ATOM 1372 O O . SER A 1 173 ? 2.235 3.918 19.345 1.00 89.81 173 SER A O 1
ATOM 1374 N N . ARG A 1 174 ? 4.072 3.042 18.377 1.00 87.19 174 ARG A N 1
ATOM 1375 C CA . ARG A 1 174 ? 5.042 3.931 19.033 1.00 87.19 174 ARG A CA 1
ATOM 1376 C C . ARG A 1 174 ? 5.858 4.713 18.010 1.00 87.19 174 ARG A C 1
ATOM 1378 O O . ARG A 1 174 ? 6.562 4.116 17.200 1.00 87.19 174 ARG A O 1
ATOM 1385 N N . ASN A 1 175 ? 5.828 6.040 18.116 1.00 81.31 175 ASN A N 1
ATOM 1386 C CA . ASN A 1 175 ? 6.596 6.947 17.263 1.00 81.31 175 ASN A CA 1
ATOM 1387 C C . ASN A 1 175 ? 7.782 7.547 18.037 1.00 81.31 175 ASN A C 1
ATOM 1389 O O . ASN A 1 175 ? 7.595 8.129 19.105 1.00 81.31 175 ASN A O 1
ATOM 1393 N N . ALA A 1 176 ? 8.995 7.422 17.501 1.00 79.75 176 ALA A N 1
ATOM 1394 C CA . ALA A 1 176 ? 10.203 8.078 17.999 1.00 79.75 176 ALA A CA 1
ATOM 1395 C C . ALA A 1 176 ? 10.623 9.163 17.001 1.00 79.75 176 ALA A C 1
ATOM 1397 O O . ALA A 1 176 ? 10.933 8.837 15.861 1.00 79.75 176 ALA A O 1
ATOM 1398 N N . ASP A 1 177 ? 10.589 10.438 17.401 1.00 75.62 177 ASP A N 1
ATOM 1399 C CA . ASP A 1 177 ? 11.018 11.582 16.573 1.00 75.62 177 ASP A CA 1
ATOM 1400 C C . ASP A 1 177 ? 10.457 11.571 15.131 1.00 75.62 177 ASP A C 1
ATOM 1402 O O . ASP A 1 177 ? 11.138 11.925 14.173 1.00 75.62 177 ASP A O 1
ATOM 1406 N N . GLY A 1 178 ? 9.199 11.138 14.972 1.00 68.56 178 GLY A N 1
ATOM 1407 C CA . GLY A 1 178 ? 8.521 11.035 13.672 1.00 68.56 178 GLY A CA 1
ATOM 1408 C C . GLY A 1 178 ? 8.705 9.704 12.930 1.00 68.56 178 GLY A C 1
ATOM 1409 O O . GLY A 1 178 ? 8.220 9.571 11.813 1.00 68.56 178 GLY A O 1
ATOM 1410 N N . VAL A 1 179 ? 9.361 8.711 13.534 1.00 78.38 179 VAL A N 1
ATOM 1411 C CA . VAL A 1 179 ? 9.583 7.377 12.958 1.00 78.38 179 VAL A CA 1
ATOM 1412 C C . VAL A 1 179 ? 8.831 6.318 13.767 1.00 78.38 179 VAL A C 1
ATOM 1414 O O . VAL A 1 179 ? 9.041 6.189 14.974 1.00 78.38 179 VAL A O 1
ATOM 1417 N N . LEU A 1 180 ? 7.980 5.527 13.111 1.00 83.38 180 LEU A N 1
ATOM 1418 C CA . LEU A 1 180 ? 7.281 4.398 13.736 1.00 83.38 180 LEU A CA 1
ATOM 1419 C C . LEU A 1 180 ? 8.284 3.293 14.103 1.00 83.38 180 LEU A C 1
ATOM 1421 O O . LEU A 1 180 ? 8.973 2.791 13.225 1.00 83.38 180 LEU A O 1
ATOM 1425 N N . VAL A 1 181 ? 8.391 2.903 15.373 1.00 85.69 181 VAL A N 1
ATOM 1426 C CA . VAL A 1 181 ? 9.388 1.907 15.834 1.00 85.69 181 VAL A CA 1
ATOM 1427 C C . VAL A 1 181 ? 8.787 0.601 16.347 1.00 85.69 181 VAL A C 1
ATOM 1429 O O . VAL A 1 181 ? 9.512 -0.384 16.461 1.00 85.69 181 VAL A O 1
ATOM 1432 N N . ASP A 1 182 ? 7.493 0.589 16.666 1.00 85.38 182 ASP A N 1
ATOM 1433 C CA . ASP A 1 182 ? 6.758 -0.620 17.041 1.00 85.38 182 ASP A CA 1
ATOM 1434 C C . ASP A 1 182 ? 5.281 -0.475 16.665 1.00 85.38 182 ASP A C 1
ATOM 1436 O O . ASP A 1 182 ? 4.706 0.616 16.796 1.00 85.38 182 ASP A O 1
ATOM 1440 N N . ARG A 1 183 ? 4.685 -1.572 16.194 1.00 86.75 183 ARG A N 1
ATOM 1441 C CA . ARG A 1 183 ? 3.290 -1.651 15.782 1.00 86.75 183 ARG A CA 1
ATOM 1442 C C . ARG A 1 183 ? 2.719 -3.032 16.098 1.00 86.75 183 ARG A C 1
ATOM 1444 O O . ARG A 1 183 ? 3.259 -4.061 15.716 1.00 86.75 183 ARG A O 1
ATOM 1451 N N . ALA A 1 184 ? 1.566 -3.042 16.754 1.00 85.62 184 ALA A N 1
ATOM 1452 C CA . ALA A 1 184 ? 0.755 -4.237 16.938 1.00 85.62 184 ALA A CA 1
ATOM 1453 C C . ALA A 1 184 ? -0.642 -4.008 16.357 1.00 85.62 184 ALA A C 1
ATOM 1455 O O . ALA A 1 184 ? -1.224 -2.936 16.532 1.00 85.62 184 ALA A O 1
ATOM 1456 N N . LEU A 1 185 ? -1.180 -5.019 15.672 1.00 84.75 185 LEU A N 1
ATOM 1457 C CA . LEU A 1 185 ? -2.519 -4.993 15.089 1.00 84.75 185 LEU A CA 1
ATOM 1458 C C . LEU A 1 185 ? -3.310 -6.230 15.510 1.00 84.75 185 LEU A C 1
ATOM 1460 O O . LEU A 1 185 ? -2.891 -7.366 15.282 1.00 84.75 185 LEU A O 1
ATOM 1464 N N . HIS A 1 186 ? -4.508 -6.004 16.039 1.00 85.31 186 HIS A N 1
ATOM 1465 C CA . HIS A 1 186 ? -5.433 -7.055 16.444 1.00 85.31 186 HIS A CA 1
ATOM 1466 C C . HIS A 1 186 ? -6.773 -6.871 15.737 1.00 85.31 186 HIS A C 1
ATOM 1468 O O . HIS A 1 186 ? -7.410 -5.832 15.871 1.00 85.31 186 HIS A O 1
ATOM 1474 N N . GLN A 1 187 ? -7.239 -7.883 15.004 1.00 86.69 187 GLN A N 1
ATOM 1475 C CA . GLN A 1 187 ? -8.651 -7.939 14.626 1.00 86.69 187 GLN A CA 1
ATOM 1476 C C . GLN A 1 187 ? -9.460 -8.352 15.848 1.00 86.69 187 GLN A C 1
ATOM 1478 O O . GLN A 1 187 ? -9.124 -9.352 16.482 1.00 86.69 187 GLN A O 1
ATOM 1483 N N . ILE A 1 188 ? -10.534 -7.624 16.144 1.00 88.12 188 ILE A N 1
ATOM 1484 C CA . ILE A 1 188 ? -11.414 -7.961 17.262 1.00 88.12 188 ILE A CA 1
ATOM 1485 C C . ILE A 1 188 ? -12.841 -8.243 16.775 1.00 88.12 188 ILE A C 1
ATOM 1487 O O . ILE A 1 188 ? -13.279 -7.654 15.781 1.00 88.12 188 ILE A O 1
ATOM 1491 N N . PRO A 1 189 ? -13.577 -9.147 17.443 1.00 88.69 189 PRO A N 1
ATOM 1492 C CA . PRO A 1 189 ? -14.986 -9.378 17.148 1.00 88.69 189 PRO A CA 1
ATOM 1493 C C . PRO A 1 189 ? -15.835 -8.113 17.342 1.00 88.69 189 PRO A C 1
ATOM 1495 O O . PRO A 1 189 ? -15.543 -7.277 18.204 1.00 88.69 189 PRO A O 1
ATOM 1498 N N . ALA A 1 190 ? -16.908 -7.974 16.561 1.00 87.19 190 ALA A N 1
ATOM 1499 C CA . ALA A 1 190 ? -17.764 -6.786 16.591 1.00 87.19 190 ALA A CA 1
ATOM 1500 C C . ALA A 1 190 ? -18.434 -6.582 17.960 1.00 87.19 190 ALA A C 1
ATOM 1502 O O . ALA A 1 190 ? -18.575 -5.453 18.424 1.00 87.19 190 ALA A O 1
ATOM 1503 N N . GLU A 1 191 ? -18.785 -7.672 18.642 1.00 88.00 191 GLU A N 1
ATOM 1504 C CA . GLU A 1 191 ? -19.345 -7.651 19.989 1.00 88.00 191 GLU A CA 1
ATOM 1505 C C . GLU A 1 191 ? -18.355 -7.118 21.036 1.00 88.00 191 GLU A C 1
ATOM 1507 O O . GLU A 1 191 ? -18.767 -6.491 22.011 1.00 88.00 191 GLU A O 1
ATOM 1512 N N . TRP A 1 192 ? -17.048 -7.317 20.842 1.00 90.88 192 TRP A N 1
ATOM 1513 C CA . TRP A 1 192 ? -16.024 -6.766 21.734 1.00 90.88 192 TRP A CA 1
ATOM 1514 C C . TRP A 1 192 ? -15.765 -5.293 21.434 1.00 90.88 192 TRP A C 1
ATOM 1516 O O . TRP A 1 192 ? -15.623 -4.500 22.363 1.00 90.88 192 TRP A O 1
ATOM 1526 N N . ALA A 1 193 ? -15.777 -4.911 20.156 1.00 88.94 193 ALA A N 1
ATOM 1527 C CA . ALA A 1 193 ? -15.678 -3.512 19.757 1.00 88.94 193 ALA A CA 1
ATOM 1528 C C . ALA A 1 193 ? -16.846 -2.673 20.297 1.00 88.94 193 ALA A C 1
ATOM 1530 O O . ALA A 1 193 ? -16.619 -1.598 20.844 1.00 88.94 193 ALA A O 1
ATOM 1531 N N . ALA A 1 194 ? -18.080 -3.185 20.227 1.00 87.50 194 ALA A N 1
ATOM 1532 C CA . ALA A 1 194 ? -19.253 -2.508 20.783 1.00 87.50 194 ALA A CA 1
ATOM 1533 C C . ALA A 1 194 ? -19.095 -2.231 22.289 1.00 87.50 194 ALA A C 1
ATOM 1535 O O . ALA A 1 194 ? -19.270 -1.098 22.734 1.00 87.50 194 ALA A O 1
ATOM 1536 N N . ARG A 1 195 ? -18.656 -3.238 23.058 1.00 89.00 195 ARG A N 1
ATOM 1537 C CA . ARG A 1 195 ? -18.375 -3.086 24.497 1.00 89.00 195 ARG A CA 1
ATOM 1538 C C . ARG A 1 195 ? -17.271 -2.064 24.772 1.00 89.00 195 ARG A C 1
ATOM 1540 O O . ARG A 1 195 ? -17.370 -1.302 25.729 1.00 89.00 195 ARG A O 1
ATOM 1547 N N . ALA A 1 196 ? -16.225 -2.043 23.947 1.00 90.19 196 ALA A N 1
ATOM 1548 C CA . ALA A 1 196 ? -15.154 -1.059 24.065 1.00 90.19 196 ALA A CA 1
ATOM 1549 C C . ALA A 1 196 ? -15.655 0.370 23.800 1.00 90.19 196 ALA A C 1
ATOM 1551 O O . ALA A 1 196 ? -15.296 1.284 24.534 1.00 90.19 196 ALA A O 1
ATOM 1552 N N . LEU A 1 197 ? -16.511 0.578 22.797 1.00 89.81 197 LEU A N 1
ATOM 1553 C CA . LEU A 1 197 ? -17.064 1.900 22.479 1.00 89.81 197 LEU A CA 1
ATOM 1554 C C . LEU A 1 197 ? -18.006 2.429 23.563 1.00 89.81 197 LEU A C 1
ATOM 1556 O O . LEU A 1 197 ? -17.941 3.615 23.890 1.00 89.81 197 LEU A O 1
ATOM 1560 N N . GLU A 1 198 ? -18.837 1.555 24.139 1.00 88.88 198 GLU A N 1
ATOM 1561 C CA . GLU A 1 198 ? -19.664 1.883 25.307 1.00 88.88 198 GLU A CA 1
ATOM 1562 C C . GLU A 1 198 ? -18.792 2.339 26.481 1.00 88.88 198 GLU A C 1
ATOM 1564 O O . GLU A 1 198 ? -19.054 3.382 27.078 1.00 88.88 198 GLU A O 1
ATOM 1569 N N . PHE A 1 199 ? -17.714 1.601 26.764 1.00 88.00 199 PHE A N 1
ATOM 1570 C CA . PHE A 1 199 ? -16.752 1.945 27.811 1.00 88.00 199 PHE A CA 1
ATOM 1571 C C . PHE A 1 199 ? -16.041 3.283 27.546 1.00 88.00 199 PHE A C 1
ATOM 1573 O O . PHE A 1 199 ? -15.841 4.076 28.462 1.00 88.00 199 PHE A O 1
ATOM 1580 N N . LEU A 1 200 ? -15.707 3.570 26.286 1.00 88.06 200 LEU A N 1
ATOM 1581 C CA . LEU A 1 200 ? -15.084 4.828 25.867 1.00 88.06 200 LEU A CA 1
ATOM 1582 C C . LEU A 1 200 ? -16.079 5.998 25.770 1.00 88.06 200 LEU A C 1
ATOM 1584 O O . LEU A 1 200 ? -15.688 7.085 25.342 1.00 88.06 200 LEU A O 1
ATOM 1588 N N . CYS A 1 201 ? -17.356 5.796 26.123 1.00 84.25 201 CYS A N 1
ATOM 1589 C CA . CYS A 1 201 ? -18.428 6.790 26.015 1.00 84.25 201 CYS A CA 1
ATOM 1590 C C . CYS A 1 201 ? -18.480 7.466 24.632 1.00 84.25 201 CYS A C 1
ATOM 1592 O O . CYS A 1 201 ? -18.793 8.654 24.523 1.00 84.25 201 CYS A O 1
ATOM 1594 N N . THR A 1 202 ? -18.133 6.731 23.572 1.00 75.56 202 THR A N 1
ATOM 1595 C CA . THR A 1 202 ? -18.045 7.289 22.221 1.00 75.56 202 THR A CA 1
ATOM 1596 C C . THR A 1 202 ? -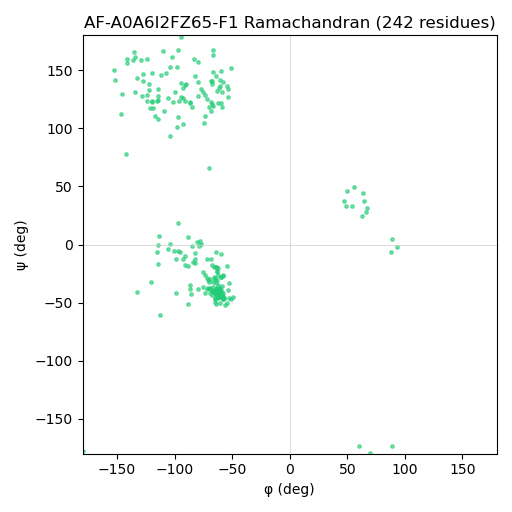19.345 7.002 21.473 1.00 75.56 202 THR A C 1
ATOM 1598 O O . THR A 1 202 ? -19.606 5.843 21.141 1.00 75.56 202 THR A O 1
ATOM 1601 N N . PRO A 1 203 ? -20.186 8.016 21.192 1.00 64.12 203 PRO A N 1
ATOM 1602 C CA . PRO A 1 203 ? -21.414 7.795 20.446 1.00 64.12 203 PRO A CA 1
ATOM 1603 C C . PRO A 1 203 ? -21.071 7.385 19.011 1.00 64.12 203 PRO A C 1
ATOM 1605 O O . PRO A 1 203 ? -20.448 8.144 18.268 1.00 64.12 203 PRO A O 1
ATOM 1608 N N . MET A 1 204 ? -21.495 6.189 18.600 1.00 61.56 204 MET A N 1
ATOM 1609 C CA . MET A 1 204 ? -21.461 5.815 17.190 1.00 61.56 204 MET A CA 1
ATOM 1610 C C . MET A 1 204 ? -22.479 6.668 16.436 1.00 61.56 204 MET A C 1
ATOM 1612 O O . MET A 1 204 ? -23.687 6.535 16.640 1.00 61.56 204 MET A O 1
ATOM 1616 N N . SER A 1 205 ? -22.011 7.522 15.528 1.00 53.44 205 SER A N 1
ATOM 1617 C CA . SER A 1 205 ? -22.888 7.975 14.454 1.00 53.44 205 SER A CA 1
ATOM 1618 C C . SER A 1 205 ? -23.097 6.774 13.530 1.00 53.44 205 SER A C 1
ATOM 1620 O O . SER A 1 205 ? -22.133 6.229 12.995 1.00 53.44 205 SER A O 1
ATOM 1622 N N . PHE A 1 206 ? -24.340 6.313 13.385 1.00 44.94 206 PHE A N 1
ATOM 1623 C CA . PHE A 1 206 ? -24.663 5.122 12.586 1.00 44.94 206 PHE A CA 1
ATOM 1624 C C . PHE A 1 206 ? -24.352 5.282 11.085 1.00 44.94 206 PHE A C 1
ATOM 1626 O O . PHE A 1 206 ? -24.435 4.307 10.347 1.00 44.94 206 PHE A O 1
ATOM 1633 N N . ASP A 1 207 ? -23.966 6.485 10.648 1.00 51.56 207 ASP A N 1
ATOM 1634 C CA . ASP A 1 207 ? -23.726 6.833 9.244 1.00 51.56 207 ASP A CA 1
ATOM 1635 C C . ASP A 1 207 ? -22.228 6.959 8.883 1.00 51.56 207 ASP A C 1
ATOM 1637 O O . ASP A 1 207 ? -21.867 7.163 7.725 1.00 51.56 207 ASP A O 1
ATOM 1641 N N . SER A 1 208 ? -21.309 6.822 9.850 1.00 58.31 208 SER A N 1
ATOM 1642 C CA . SER A 1 208 ? -19.868 6.916 9.578 1.00 58.31 208 SER A CA 1
ATOM 1643 C C . SER A 1 208 ? -19.235 5.530 9.416 1.00 58.31 208 SER A C 1
ATOM 1645 O O . SER A 1 208 ? -18.891 4.888 10.407 1.00 58.31 208 SER A O 1
ATOM 1647 N N . ARG A 1 209 ? -18.990 5.098 8.165 1.00 69.44 209 ARG A N 1
ATOM 1648 C CA . ARG A 1 209 ? -18.141 3.922 7.830 1.00 69.44 209 ARG A CA 1
ATOM 1649 C C . ARG A 1 209 ? -16.727 3.996 8.424 1.00 69.44 209 ARG A C 1
ATOM 1651 O O . ARG A 1 209 ? -16.037 2.985 8.493 1.00 69.44 209 ARG A O 1
ATOM 1658 N N . ALA A 1 210 ? -16.300 5.194 8.815 1.00 69.81 210 ALA A N 1
ATOM 1659 C CA . ALA A 1 210 ? -15.037 5.459 9.476 1.00 69.81 210 ALA A CA 1
ATOM 1660 C C . ALA A 1 210 ? -15.283 5.710 10.969 1.00 69.81 210 ALA A C 1
ATOM 1662 O O . ALA A 1 210 ? -15.559 6.835 11.386 1.00 69.81 210 ALA A O 1
ATOM 1663 N N . CYS A 1 211 ? -15.179 4.658 11.778 1.00 81.12 211 CYS A N 1
ATOM 1664 C CA . CYS A 1 211 ? -14.958 4.802 13.208 1.00 81.12 211 CYS A CA 1
ATOM 1665 C C . CYS A 1 211 ? -13.454 4.712 13.470 1.00 81.12 211 CYS A C 1
ATOM 1667 O O . CYS A 1 211 ? -12.802 3.763 13.038 1.00 81.12 211 CYS A O 1
ATOM 1669 N N . CYS A 1 212 ? -12.903 5.704 14.160 1.00 85.81 212 CYS A N 1
ATOM 1670 C CA . CYS A 1 212 ? -11.525 5.693 14.628 1.00 85.81 212 CYS A CA 1
ATOM 1671 C C . CYS A 1 212 ? -11.471 6.437 15.961 1.00 85.81 212 CYS A C 1
ATOM 1673 O O . CYS A 1 212 ? -11.726 7.641 16.023 1.00 85.81 212 CYS A O 1
ATOM 1675 N N . VAL A 1 213 ? -11.202 5.702 17.036 1.00 89.00 213 VAL A N 1
ATOM 1676 C CA . VAL A 1 213 ? -11.243 6.199 18.409 1.00 89.00 213 VAL A CA 1
ATOM 1677 C C . VAL A 1 213 ? -9.878 5.994 19.037 1.00 89.00 213 VAL A C 1
ATOM 1679 O O . VAL A 1 213 ? -9.419 4.863 19.198 1.00 89.00 213 VAL A O 1
ATOM 1682 N N . ARG A 1 214 ? -9.234 7.098 19.418 1.00 90.56 214 ARG A N 1
ATOM 1683 C CA . ARG A 1 214 ? -8.006 7.038 20.208 1.00 90.56 214 ARG A CA 1
ATOM 1684 C C . ARG A 1 214 ? -8.344 6.641 21.638 1.00 90.56 214 ARG A C 1
ATOM 1686 O O . ARG A 1 214 ? -9.166 7.287 22.287 1.00 90.56 214 ARG A O 1
ATOM 1693 N N . ILE A 1 215 ? -7.661 5.628 22.145 1.00 91.81 215 ILE A N 1
ATOM 1694 C CA . ILE A 1 215 ? -7.785 5.173 23.525 1.00 91.81 215 ILE A CA 1
ATOM 1695 C C . ILE A 1 215 ? -6.863 6.035 24.383 1.00 91.81 215 ILE A C 1
ATOM 1697 O O . ILE A 1 215 ? -5.650 6.076 24.176 1.00 91.81 215 ILE A O 1
ATOM 1701 N N . ALA A 1 216 ? -7.444 6.767 25.332 1.00 90.50 216 ALA A N 1
ATOM 1702 C CA . ALA A 1 216 ? -6.673 7.617 26.227 1.00 90.50 216 ALA A CA 1
ATOM 1703 C C . ALA A 1 216 ? -5.820 6.765 27.189 1.00 90.50 216 ALA A C 1
ATOM 1705 O O . ALA A 1 216 ? -6.347 5.799 27.746 1.00 90.50 216 ALA A O 1
ATOM 1706 N N . PRO A 1 217 ? -4.568 7.163 27.496 1.00 91.00 217 PRO A N 1
ATOM 1707 C CA . PRO A 1 217 ? -3.700 6.416 28.412 1.00 91.00 217 PRO A CA 1
ATOM 1708 C C . PRO A 1 217 ? -4.340 6.102 29.773 1.00 91.00 217 PRO A C 1
ATOM 1710 O O . PRO A 1 217 ? -4.090 5.048 30.351 1.00 91.00 217 PRO A O 1
ATOM 1713 N N . ALA A 1 218 ? -5.204 6.998 30.266 1.00 92.12 218 ALA A N 1
ATOM 1714 C CA . ALA A 1 218 ? -5.895 6.857 31.548 1.00 92.12 218 ALA A CA 1
ATOM 1715 C C . ALA A 1 218 ? -6.848 5.651 31.620 1.00 92.12 218 ALA A C 1
ATOM 1717 O O . ALA A 1 218 ? -7.131 5.181 32.716 1.00 92.12 218 ALA A O 1
ATOM 1718 N N . VAL A 1 219 ? -7.334 5.154 30.478 1.00 92.06 219 VAL A N 1
ATOM 1719 C CA . VAL A 1 219 ? -8.303 4.047 30.412 1.00 92.06 219 VAL A CA 1
ATOM 1720 C C . VAL A 1 219 ? -7.728 2.788 29.752 1.00 92.06 219 VAL A C 1
ATOM 1722 O O . VAL A 1 219 ? -8.408 1.767 29.664 1.00 92.06 219 VAL A O 1
ATOM 1725 N N . THR A 1 220 ? -6.464 2.828 29.310 1.00 92.00 220 THR A N 1
ATOM 1726 C CA . THR A 1 220 ? -5.809 1.736 28.571 1.00 92.00 220 THR A CA 1
ATOM 1727 C C . THR A 1 220 ? -5.779 0.427 29.356 1.00 92.00 220 THR A C 1
ATOM 1729 O O . THR A 1 220 ? -6.096 -0.617 28.795 1.00 92.00 220 THR A O 1
ATOM 1732 N N . ALA A 1 221 ? -5.441 0.461 30.650 1.00 91.31 221 ALA A N 1
ATOM 1733 C CA . ALA A 1 221 ? -5.336 -0.750 31.469 1.00 91.31 221 ALA A CA 1
ATOM 1734 C C . ALA A 1 221 ? -6.696 -1.443 31.683 1.00 91.31 221 ALA A C 1
ATOM 1736 O O . ALA A 1 221 ? -6.794 -2.667 31.615 1.00 91.31 221 ALA A O 1
ATOM 1737 N N . GLU A 1 222 ? -7.752 -0.660 31.905 1.00 92.69 222 GLU A N 1
ATOM 1738 C CA . GLU A 1 222 ? -9.113 -1.173 32.090 1.00 92.69 222 GLU A CA 1
ATOM 1739 C C . GLU A 1 222 ? -9.667 -1.752 30.784 1.00 92.69 222 GLU A C 1
ATOM 1741 O O . GLU A 1 222 ? -10.235 -2.846 30.775 1.00 92.69 222 GLU A O 1
ATOM 1746 N N . LEU A 1 223 ? -9.427 -1.068 29.661 1.00 92.19 223 LEU A N 1
ATOM 1747 C CA . LEU A 1 223 ? -9.825 -1.548 28.341 1.00 92.19 223 LEU A CA 1
ATOM 1748 C C . LEU A 1 223 ? -9.052 -2.810 27.923 1.00 92.19 223 LEU A C 1
ATOM 1750 O O . LEU A 1 223 ? -9.641 -3.739 27.374 1.00 92.19 223 LEU A O 1
ATOM 1754 N N . ALA A 1 224 ? -7.752 -2.875 28.217 1.00 91.19 224 ALA A N 1
ATOM 1755 C CA . ALA A 1 224 ? -6.925 -4.060 28.001 1.00 91.19 224 ALA A CA 1
ATOM 1756 C C . ALA A 1 224 ? -7.493 -5.279 28.748 1.00 91.19 224 ALA A C 1
ATOM 1758 O O . ALA A 1 224 ? -7.672 -6.349 28.160 1.00 91.19 224 ALA A O 1
ATOM 1759 N N . ALA A 1 225 ? -7.869 -5.096 30.020 1.00 91.31 225 ALA A N 1
ATOM 1760 C CA . ALA A 1 225 ? -8.510 -6.135 30.822 1.00 91.31 225 ALA A CA 1
ATOM 1761 C C . ALA A 1 225 ? -9.885 -6.546 30.264 1.00 91.31 225 ALA A C 1
ATOM 1763 O O . ALA A 1 225 ? -10.196 -7.736 30.226 1.00 91.31 225 ALA A O 1
ATOM 1764 N N . LEU A 1 226 ? -10.686 -5.583 29.792 1.00 90.69 226 LEU A N 1
ATOM 1765 C CA . LEU A 1 226 ? -11.990 -5.835 29.167 1.00 90.69 226 LEU A CA 1
ATOM 1766 C C . LEU A 1 226 ? -11.873 -6.708 27.910 1.00 90.69 226 LEU A C 1
ATOM 1768 O O . LEU A 1 226 ? -12.707 -7.588 27.690 1.00 90.69 226 LEU A O 1
ATOM 1772 N N . LEU A 1 227 ? -10.857 -6.442 27.089 1.00 88.75 227 LEU A N 1
ATOM 1773 C CA . LEU A 1 227 ? -10.642 -7.088 25.795 1.00 88.75 227 LEU A CA 1
ATOM 1774 C C . LEU A 1 227 ? -9.767 -8.349 25.879 1.00 88.75 227 LEU A C 1
ATOM 1776 O O . LEU A 1 227 ? -9.670 -9.083 24.898 1.00 88.75 227 LEU A O 1
ATOM 1780 N N . GLY A 1 228 ? -9.137 -8.617 27.026 1.00 88.06 228 GLY A N 1
ATOM 1781 C CA . GLY A 1 228 ? -8.244 -9.765 27.204 1.00 88.06 228 GLY A CA 1
ATOM 1782 C C . GLY A 1 228 ? -6.956 -9.669 26.379 1.00 88.06 228 GLY A C 1
ATOM 1783 O O . GLY A 1 228 ? -6.429 -10.688 25.937 1.00 88.06 228 GLY A O 1
ATOM 1784 N N . ILE A 1 229 ? -6.462 -8.453 26.152 1.00 86.88 229 ILE A N 1
ATOM 1785 C CA . ILE A 1 229 ? -5.275 -8.153 25.337 1.00 86.88 229 ILE A CA 1
ATOM 1786 C C . ILE A 1 229 ? -4.310 -7.261 26.117 1.00 86.88 229 ILE A C 1
ATOM 1788 O O . ILE A 1 229 ? -4.709 -6.583 27.059 1.00 86.88 229 ILE A O 1
ATOM 1792 N N . CYS A 1 230 ? -3.038 -7.243 25.727 1.00 87.38 230 CYS A N 1
ATOM 1793 C CA . CYS A 1 230 ? -2.048 -6.356 26.332 1.00 87.38 230 CYS A CA 1
ATOM 1794 C C . CYS A 1 230 ? -1.998 -5.034 25.560 1.00 87.38 230 CYS A C 1
ATOM 1796 O O . CYS A 1 230 ? -1.744 -5.057 24.358 1.00 87.38 230 CYS A O 1
ATOM 1798 N N . LEU A 1 231 ? -2.213 -3.906 26.242 1.00 89.12 231 LEU A N 1
ATOM 1799 C CA . LEU A 1 231 ? -2.027 -2.569 25.677 1.00 89.12 231 LEU A CA 1
ATOM 1800 C C . LEU A 1 231 ? -1.058 -1.776 26.543 1.00 89.12 231 LEU A C 1
ATOM 1802 O O . LEU A 1 231 ? -1.245 -1.675 27.757 1.00 89.12 231 LEU A O 1
ATOM 1806 N N . ASP A 1 232 ? -0.043 -1.197 25.912 1.00 87.50 232 ASP A N 1
ATOM 1807 C CA . ASP A 1 232 ? 0.913 -0.326 26.584 1.00 87.50 232 ASP A CA 1
ATOM 1808 C C . ASP A 1 232 ? 0.371 1.118 26.594 1.00 87.50 232 ASP A C 1
ATOM 1810 O O . ASP A 1 232 ? 0.086 1.671 25.527 1.00 87.50 232 ASP A O 1
ATOM 1814 N N . PRO A 1 233 ? 0.205 1.764 27.764 1.00 86.75 233 PRO A N 1
ATOM 1815 C CA . PRO A 1 233 ? -0.282 3.143 27.848 1.00 86.75 233 PRO A CA 1
ATOM 1816 C C . PRO A 1 233 ? 0.701 4.187 27.294 1.00 86.75 233 PRO A C 1
ATOM 1818 O O . PRO A 1 233 ? 0.313 5.340 27.120 1.00 86.75 233 PRO A O 1
ATOM 1821 N N . THR A 1 234 ? 1.956 3.816 27.027 1.00 87.94 234 THR A N 1
ATOM 1822 C CA . THR A 1 234 ? 2.950 4.675 26.363 1.00 87.94 234 THR A CA 1
ATOM 1823 C C . THR A 1 234 ? 2.818 4.675 24.838 1.00 87.94 234 THR A C 1
ATOM 1825 O O . THR A 1 234 ? 3.492 5.460 24.171 1.00 87.94 234 THR A O 1
ATOM 1828 N N . TYR A 1 235 ? 1.954 3.815 24.287 1.00 89.56 235 TYR A N 1
ATOM 1829 C CA . TYR A 1 235 ? 1.691 3.705 22.856 1.00 89.56 235 TYR A CA 1
ATOM 1830 C C . TYR A 1 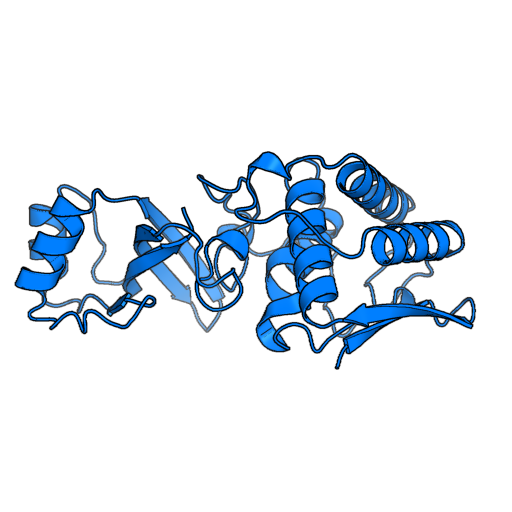235 ? 0.431 4.487 22.492 1.00 89.56 235 TYR A C 1
ATOM 1832 O O . TYR A 1 235 ? -0.512 4.619 23.280 1.00 89.56 235 TYR A O 1
ATOM 1840 N N . ASP A 1 236 ? 0.385 4.941 21.246 1.00 89.06 236 ASP A N 1
ATOM 1841 C CA . ASP A 1 236 ? -0.839 5.426 20.634 1.00 89.06 236 ASP A CA 1
ATOM 1842 C C . ASP A 1 236 ? -1.721 4.217 20.300 1.00 89.06 236 ASP A C 1
ATOM 1844 O O . ASP A 1 236 ? -1.442 3.462 19.368 1.00 89.06 236 ASP A O 1
ATOM 1848 N N . ASN A 1 237 ? -2.766 4.014 21.101 1.00 91.81 237 ASN A N 1
ATOM 1849 C CA . ASN A 1 237 ? -3.719 2.921 20.942 1.00 91.81 237 ASN A CA 1
ATOM 1850 C C . ASN A 1 237 ? -4.988 3.432 20.248 1.00 91.81 237 ASN A C 1
ATOM 1852 O O . ASN A 1 237 ? -5.569 4.438 20.664 1.00 91.81 237 ASN A O 1
ATOM 1856 N N . TRP A 1 238 ? -5.444 2.723 19.220 1.00 91.31 238 TRP A N 1
ATOM 1857 C CA . TRP A 1 238 ? -6.576 3.112 18.383 1.00 91.31 238 TRP A CA 1
ATOM 1858 C C . TRP A 1 238 ? -7.513 1.938 18.156 1.00 91.31 238 TRP A C 1
ATOM 1860 O O . TRP A 1 238 ? -7.073 0.862 17.764 1.00 91.31 238 TRP A O 1
ATOM 1870 N N . LEU A 1 239 ? -8.807 2.164 18.359 1.00 91.94 239 LEU A N 1
ATOM 1871 C CA . LEU A 1 239 ? -9.877 1.261 17.951 1.00 91.94 239 LEU A CA 1
ATOM 1872 C C . LEU A 1 239 ? -10.514 1.808 16.672 1.00 91.94 239 LEU A C 1
ATOM 1874 O O . LEU A 1 239 ? -10.999 2.939 16.667 1.00 91.94 239 LEU A O 1
ATOM 1878 N N . SER A 1 240 ? -10.531 1.026 15.598 1.00 90.00 240 SER A N 1
ATOM 1879 C CA . SER A 1 240 ? -10.998 1.484 14.290 1.00 90.00 240 SER A CA 1
ATOM 1880 C C . SER A 1 240 ? -11.795 0.435 13.518 1.00 90.00 240 SER A C 1
ATOM 1882 O O . SER A 1 240 ? -11.652 -0.769 13.732 1.00 90.00 240 SER A O 1
ATOM 1884 N N . THR A 1 241 ? -12.639 0.899 12.597 1.00 88.94 241 THR A N 1
ATOM 1885 C CA . THR A 1 241 ? -13.225 0.070 11.537 1.00 88.94 241 THR A CA 1
ATOM 1886 C C . THR A 1 241 ? -12.371 0.143 10.283 1.00 88.94 241 THR A C 1
ATOM 1888 O O . THR A 1 241 ? -12.012 1.231 9.831 1.00 88.94 241 THR A O 1
ATOM 1891 N N . VAL A 1 242 ? -12.126 -1.010 9.675 1.00 88.25 242 VAL A N 1
ATOM 1892 C CA . VAL A 1 242 ? -11.372 -1.154 8.425 1.00 88.25 242 VAL A CA 1
ATOM 1893 C C . VAL A 1 242 ? -12.080 -2.115 7.480 1.00 88.25 242 VAL A C 1
ATOM 1895 O O . VAL A 1 242 ? -12.974 -2.849 7.899 1.00 88.25 242 VAL A O 1
ATOM 1898 N N . ILE A 1 243 ? -11.682 -2.130 6.210 1.00 88.25 243 ILE A N 1
ATOM 1899 C CA . ILE A 1 243 ? -12.190 -3.097 5.234 1.00 88.25 243 ILE A CA 1
ATOM 1900 C C . ILE A 1 243 ? -11.716 -4.526 5.571 1.00 88.25 243 ILE A C 1
ATOM 1902 O O . ILE A 1 243 ? -10.579 -4.725 6.017 1.00 88.25 243 ILE A O 1
ATOM 1906 N N . ALA A 1 244 ? -12.615 -5.500 5.391 1.00 83.00 244 ALA A N 1
ATOM 1907 C CA . ALA A 1 244 ? -12.399 -6.920 5.692 1.00 83.00 244 ALA A CA 1
ATOM 1908 C C . ALA A 1 244 ? -11.362 -7.610 4.793 1.00 83.00 244 ALA A C 1
ATOM 1910 O O . ALA A 1 244 ? -11.057 -7.095 3.696 1.00 83.00 244 ALA A O 1
#

Nearest PDB structures (foldseek):
  2b5u-assembly2_D  TM=6.005E-01  e=6.615E-01  Escherichia coli

Radius of gyration: 19.51 Å; Cα contacts (8 Å, |Δi|>4): 431; chains: 1; bounding box: 46×26×57 Å

Solvent-accessible surface area (backbone atoms only — not comparable to full-atom values): 13609 Å² total; per-residue (Å²): 121,54,26,52,35,34,30,66,95,76,73,44,70,39,67,32,41,26,69,40,40,41,44,51,27,53,38,41,18,38,26,23,40,83,71,44,78,50,33,45,47,42,45,56,28,38,35,31,32,29,59,46,27,62,84,48,68,17,61,45,52,54,39,63,74,54,48,49,36,81,63,58,68,63,58,59,53,45,53,54,50,23,50,53,32,30,75,71,48,42,60,48,91,60,51,87,62,82,83,65,64,64,65,46,57,52,50,44,47,54,51,57,72,74,54,79,89,62,60,39,83,85,27,91,86,41,71,33,82,52,69,68,63,65,62,28,63,38,64,32,90,78,64,55,22,41,15,23,91,77,40,38,53,78,30,32,68,90,76,44,68,96,80,52,57,74,40,39,36,39,38,37,37,35,70,54,99,88,40,72,76,47,72,47,80,41,81,47,59,66,74,58,51,53,55,50,33,61,74,66,72,53,82,77,62,94,83,52,80,71,45,75,44,76,55,53,53,94,50,29,66,62,51,19,63,74,70,74,50,92,58,63,55,89,33,57,32,35,44,31,44,28,39,93

pLDDT: mean 89.28, std 9.5, range [44.94, 98.62]

Sequence (244 aa):
MGNKFGARAIGASVYFSNGGTEVFFDVMALAGTPIARTPWEQHLVLYFCDFGGRQGRGTDGFDLDEIPWTGDRGEYSFFTRTMRRALRRDGWHRLHYEPVNIESLQAFAAMLEAFSPAPVDNSWMGDWAVPPNRCYLEICSRHSIFHGELECRLCDTGLQPSDAPLVWTLTSSRNADGVLVDRALHQIPAEWAARALEFLCTPMSFDSRACCVRIAPAVTAELAALLGICLDPTYDNWLSTVIA